Protein AF-H8MJ39-F1 (afdb_monomer)

Organism: Corallococcus coralloides (strain ATCC 25202 / DSM 2259 / NBRC 100086 / M2) (NCBI:txid1144275)

Solvent-accessible surface area (backbone atoms only — not comparable to full-atom values): 19815 Å² total; per-residue (Å²): 139,84,83,80,82,79,79,80,75,81,76,74,82,70,63,49,79,42,68,36,58,45,47,48,74,33,65,43,41,51,58,14,33,39,28,14,77,76,66,51,27,35,38,35,31,36,87,62,17,31,43,34,30,26,36,60,90,78,62,46,79,56,46,65,71,85,44,66,60,27,43,36,33,36,33,32,56,37,35,25,43,36,28,14,51,45,88,91,45,86,89,31,64,74,46,67,72,80,48,62,41,86,91,42,47,58,13,36,39,33,38,37,80,46,48,22,41,36,33,24,36,48,84,69,47,77,75,47,68,54,63,53,28,85,87,59,58,83,61,77,65,71,74,72,75,70,60,46,78,40,48,66,89,60,84,76,58,91,60,38,30,31,51,39,57,38,63,71,28,69,92,55,68,18,21,33,30,37,32,69,65,57,77,74,36,62,26,24,64,89,41,66,78,45,91,67,41,29,28,50,36,48,37,69,64,32,38,83,55,69,13,21,35,32,32,29,61,69,59,73,66,41,48,29,25,77,92,39,68,79,55,89,66,44,44,82,73,49,76,38,70,64,30,36,81,60,70,19,21,35,24,31,34,59,53,68,83,69,68,44,79,38,44,65,88,60,78,76,45,90,54,33,29,28,53,37,54,37,65,69,28,67,91,54,67,16,20,32,29,37,34,75,65,54,74,75,36,63,25,25,63,87,39,65,76,41,89,60,34,32,35,47,34,41,37,67,66,29,40,83,57,66,13,21,34,31,31,29,64,68,56,61,79,37,49,35,29,78,96,50,71,78,53,89,66,51,46,73,67,56,76,41,59,74,34,31,74,56,75,17,23,27,35,29,38,68,107

InterPro domains:
  IPR001480 Bulb-type lectin domain [PS50927] (19-132)
  IPR036426 Bulb-type lectin domain superfamily [G3DSA:2.90.10.10] (13-68)
  IPR036426 Bulb-type lectin domain superfamily [G3DSA:2.90.10.10] (69-140)
  IPR036426 Bulb-type lectin domain superfamily [SSF51110] (36-131)

Mean predicted aligned error: 16.56 Å

Radius of gyration: 27.74 Å; Cα contacts (8 Å, |Δi|>4): 916; chains: 1; bounding box: 48×71×97 Å

Secondary structure (DSSP, 8-state):
-------------PPPEEESEEETT-EEETT-EEE-TTSSEEEEE-TTS-EEEEETTT--EEEE-------EEEE-TTS-EEEES-TT-GGGEEEE-----TT----EEEE-TTS-EEEE-TTS-EEEEPPPPTTTS----SS----EEEETTPPPPTTEEEEEEETTHHHHT-EEEEEE--TTEEEETT----TTEEEEEEETTTTTTT-EEEEEE--TTPEEPTT----TTEEEEEEETTHHHHT-EEEEEEPP-S-EEEETTPPPPTTEEEEEEETTTTTTT-EEEEEE--TTEEEETT----TTEEEEEEETTHHHHT-EEEEEE--TT-EEPTT-PPPTTEEEEEEETTHHHHT-EEEEEE-

Sequence (367 aa):
MLCLVAALVSVGASAASYSGSISNDGGLRMGDTLISSNGNYRLLLQHDGNLVVSRIADNGLIWANYKLGATVVVVQGDTNFVAYDDRTSPATVIWHTGTGVSPFTGATLRLHDDGALRLYNGLGTQVWSTPVDPQTVPVTPPPAPTGGWSCSGASIPSGWVLTSYLASGCAGAGSWYQEPARDGIWTCAGSPIVAGYVVTGHNRTGCSGLGSWYHQLVKDGLYVCPESPVPSGYFISGNDLTGCSGLGAWRISKISTTPGWYCAGAPIPDGYVLTGFMSTGCNGAGAWYQQPAKDGLWTCSGSPTPYGYVSTNWMRTGCNGVGAWYHQLMRAGLWVCPYTNIPSGYSLTTYDATRCGGIGGWFSVKN

Structure (mmCIF, N/CA/C/O backbone):
data_AF-H8MJ39-F1
#
_entry.id   AF-H8MJ39-F1
#
loop_
_atom_site.group_PDB
_atom_site.id
_atom_site.type_symbol
_atom_site.label_atom_id
_atom_site.label_alt_id
_atom_site.label_comp_id
_atom_site.label_asym_id
_atom_site.label_entity_id
_atom_site.label_seq_id
_atom_site.pdbx_PDB_ins_code
_atom_site.Cartn_x
_atom_site.Cartn_y
_atom_site.Cartn_z
_atom_site.occupancy
_atom_site.B_iso_or_equiv
_atom_site.auth_seq_id
_atom_site.auth_comp_id
_atom_site.auth_asym_id
_atom_site.auth_atom_id
_atom_site.pdbx_PDB_model_num
ATOM 1 N N . MET A 1 1 ? -26.185 -11.223 57.366 1.00 37.75 1 MET A N 1
ATOM 2 C CA . MET A 1 1 ? -26.595 -11.614 56.002 1.00 37.75 1 MET A CA 1
ATOM 3 C C . MET A 1 1 ? -25.860 -10.693 55.035 1.00 37.75 1 MET A C 1
ATOM 5 O O . MET A 1 1 ? -26.335 -9.603 54.755 1.00 37.75 1 MET A O 1
ATOM 9 N N . LEU A 1 2 ? -24.620 -11.048 54.682 1.00 31.19 2 LEU A N 1
ATOM 10 C CA . LEU A 1 2 ? -23.743 -10.237 53.831 1.00 31.19 2 LEU A CA 1
ATOM 11 C C . LEU A 1 2 ? -23.916 -10.742 52.393 1.00 31.19 2 LEU A C 1
ATOM 13 O O . LEU A 1 2 ? -23.577 -11.886 52.103 1.00 31.19 2 LEU A O 1
ATOM 17 N N . CYS A 1 3 ? -24.524 -9.928 51.533 1.00 28.23 3 CYS A N 1
ATOM 18 C CA . CYS A 1 3 ? -24.764 -10.263 50.133 1.00 28.23 3 CYS A CA 1
ATOM 19 C C . CYS A 1 3 ? -23.501 -9.913 49.332 1.00 28.23 3 CYS A C 1
ATOM 21 O O . CYS A 1 3 ? -23.174 -8.737 49.177 1.00 28.23 3 CYS A O 1
ATOM 23 N N . LEU A 1 4 ? -22.756 -10.927 48.888 1.00 29.66 4 LEU A N 1
ATOM 24 C CA . LEU A 1 4 ? -21.583 -10.751 48.035 1.00 29.66 4 LEU A CA 1
ATOM 25 C C . LEU A 1 4 ? -22.069 -10.548 46.592 1.00 29.66 4 LEU A C 1
ATOM 27 O O . LEU A 1 4 ? -22.575 -11.478 45.967 1.00 29.66 4 LEU A O 1
ATOM 31 N N . VAL A 1 5 ? -21.945 -9.331 46.064 1.00 35.94 5 VAL A N 1
ATOM 32 C CA . VAL A 1 5 ? -22.197 -9.053 44.644 1.00 35.94 5 VAL A CA 1
ATOM 33 C C . VAL A 1 5 ? -20.972 -9.518 43.859 1.00 35.94 5 VAL A C 1
ATOM 35 O O . VAL A 1 5 ? -19.914 -8.894 43.921 1.00 35.94 5 VAL A O 1
ATOM 38 N N . ALA A 1 6 ? -21.097 -10.636 43.145 1.00 31.17 6 ALA A N 1
ATOM 39 C CA . ALA A 1 6 ? -20.087 -11.082 42.196 1.00 31.17 6 ALA A CA 1
ATOM 40 C C . ALA A 1 6 ? -20.121 -10.164 40.965 1.00 31.17 6 ALA A C 1
ATOM 42 O O . ALA A 1 6 ? -21.063 -10.197 40.174 1.00 31.17 6 ALA A O 1
ATOM 43 N N . ALA A 1 7 ? -19.100 -9.321 40.814 1.00 33.00 7 ALA A N 1
ATOM 44 C CA . ALA A 1 7 ? -18.869 -8.586 39.581 1.00 33.00 7 ALA A CA 1
ATOM 45 C C . ALA A 1 7 ? -18.478 -9.584 38.479 1.00 33.00 7 ALA A C 1
ATOM 47 O O . ALA A 1 7 ? -17.395 -10.168 38.506 1.00 33.00 7 ALA A O 1
ATOM 48 N N . LEU A 1 8 ? -19.373 -9.789 37.512 1.00 33.25 8 LEU A N 1
ATOM 49 C CA . LEU A 1 8 ? -19.057 -10.458 36.254 1.00 33.25 8 LEU A CA 1
ATOM 50 C C . LEU A 1 8 ? -18.115 -9.551 35.456 1.00 33.25 8 LEU A C 1
ATOM 52 O O . LEU A 1 8 ? -18.542 -8.602 34.802 1.00 33.25 8 LEU A O 1
ATOM 56 N N . VAL A 1 9 ? -16.817 -9.835 35.531 1.00 31.52 9 VAL A N 1
ATOM 57 C CA . VAL A 1 9 ? -15.829 -9.281 34.605 1.00 31.52 9 VAL A CA 1
ATOM 58 C C . VAL A 1 9 ? -16.074 -9.946 33.253 1.00 31.52 9 VAL A C 1
ATOM 60 O O . VAL A 1 9 ? -15.757 -11.120 33.065 1.00 31.52 9 VAL A O 1
ATOM 63 N N . SER A 1 10 ? -16.669 -9.222 32.304 1.00 37.66 10 SER A N 1
ATOM 64 C CA . SER A 1 10 ? -16.714 -9.662 30.912 1.00 37.66 10 SER A CA 1
ATOM 65 C C . SER A 1 10 ? -15.295 -9.596 30.349 1.00 37.66 10 SER A C 1
ATOM 67 O O . SER A 1 10 ? -14.800 -8.520 30.005 1.00 37.66 10 SER A O 1
ATOM 69 N N . VAL A 1 11 ? -14.621 -10.741 30.285 1.00 33.66 11 VAL A N 1
ATOM 70 C CA . VAL A 1 11 ? -13.365 -10.879 29.548 1.00 33.66 11 VAL A CA 1
ATOM 71 C C . VAL A 1 11 ? -13.714 -10.685 28.074 1.00 33.66 11 VAL A C 1
ATOM 73 O O . VAL A 1 11 ? -14.342 -11.548 27.463 1.00 33.66 11 VAL A O 1
ATOM 76 N N . GLY A 1 12 ? -13.386 -9.521 27.509 1.00 36.59 12 GLY A N 1
ATOM 77 C CA . GLY A 1 12 ? -13.430 -9.340 26.063 1.00 36.59 12 GLY A CA 1
ATOM 78 C C . GLY A 1 12 ? -12.502 -10.378 25.445 1.00 36.59 12 GLY A C 1
ATOM 79 O O . GLY A 1 12 ? -11.314 -10.390 25.761 1.00 36.59 12 GLY A O 1
ATOM 80 N N . ALA A 1 13 ? -13.044 -11.288 24.636 1.00 43.00 13 ALA A N 1
ATOM 81 C CA . ALA A 1 13 ? -12.236 -12.265 23.925 1.00 43.00 13 ALA A CA 1
ATOM 82 C C . ALA A 1 13 ? -11.317 -11.501 22.963 1.00 43.00 13 ALA A C 1
ATOM 84 O O . ALA A 1 13 ? -11.767 -10.962 21.954 1.00 43.00 13 ALA A O 1
ATOM 85 N N . SER A 1 14 ? -10.039 -11.391 23.317 1.00 48.28 14 SER A N 1
ATOM 86 C CA . SER A 1 14 ? -9.000 -10.969 22.388 1.00 48.28 14 SER A CA 1
ATOM 87 C C . SER A 1 14 ? -8.926 -11.988 21.255 1.00 48.28 14 SER A C 1
ATOM 89 O O . SER A 1 14 ? -8.928 -13.187 21.541 1.00 48.28 14 SER A O 1
ATOM 91 N N . ALA A 1 15 ? -8.821 -11.520 20.011 1.00 59.94 15 ALA A N 1
ATOM 92 C CA . ALA A 1 15 ? -8.535 -12.378 18.867 1.00 59.94 15 ALA A CA 1
ATOM 93 C C . ALA A 1 15 ? -7.315 -13.264 19.164 1.00 59.94 15 ALA A C 1
ATOM 95 O O . ALA A 1 15 ? -6.237 -12.762 19.497 1.00 59.94 15 ALA A O 1
ATOM 96 N N . ALA A 1 16 ? -7.504 -14.576 19.091 1.00 67.56 16 ALA A N 1
ATOM 97 C CA . ALA A 1 16 ? -6.461 -15.554 19.329 1.00 67.56 16 ALA A CA 1
ATOM 98 C C . ALA A 1 16 ? -5.646 -15.785 18.050 1.00 67.56 16 ALA A C 1
ATOM 100 O O . ALA A 1 16 ? -6.187 -15.855 16.945 1.00 67.56 16 ALA A O 1
ATOM 101 N N . SER A 1 17 ? -4.333 -15.945 18.209 1.00 72.06 17 SER A N 1
ATOM 102 C CA . SER A 1 17 ? -3.433 -16.343 17.127 1.00 72.06 17 SER A CA 1
ATOM 103 C C . SER A 1 17 ? -2.915 -17.751 17.389 1.00 72.06 17 SER A C 1
ATOM 105 O O . SER A 1 17 ? -2.185 -17.990 18.350 1.00 72.06 17 SER A O 1
ATOM 107 N N . TYR A 1 18 ? -3.286 -18.679 16.519 1.00 80.94 18 TYR A N 1
ATOM 108 C CA . TYR A 1 18 ? -2.810 -20.056 16.499 1.00 80.94 18 TYR A CA 1
ATOM 109 C C . TYR A 1 18 ? -1.584 -20.156 15.586 1.00 80.94 18 TYR A C 1
ATOM 111 O O . TYR A 1 18 ? -1.471 -19.420 14.604 1.00 80.94 18 TYR A O 1
ATOM 119 N N . SER A 1 19 ? -0.665 -21.076 15.883 1.00 77.75 19 SER A N 1
ATOM 120 C CA . SER A 1 19 ? 0.537 -21.302 15.071 1.00 77.75 19 SER A CA 1
ATOM 121 C C . SER A 1 19 ? 0.525 -22.699 14.458 1.00 77.75 19 SER A C 1
ATOM 123 O O . SER A 1 19 ? 0.351 -23.698 15.157 1.00 77.75 19 SER A O 1
ATOM 125 N N . GLY A 1 20 ? 0.715 -22.768 13.142 1.00 75.88 20 GLY A N 1
ATOM 126 C CA . GLY A 1 20 ? 0.863 -23.997 12.370 1.00 75.88 20 GLY A CA 1
ATOM 127 C C . GLY A 1 20 ? -0.453 -24.721 12.084 1.00 75.88 20 GLY A C 1
ATOM 128 O O . GLY A 1 20 ? -0.840 -24.843 10.920 1.00 75.88 20 GLY A O 1
ATOM 129 N N . SER A 1 21 ? -1.148 -25.208 13.115 1.00 83.06 21 SER A N 1
ATOM 130 C CA . SER A 1 21 ? -2.326 -26.070 12.941 1.00 83.06 21 SER A CA 1
ATOM 131 C C . SER A 1 21 ? -3.427 -25.895 13.987 1.00 83.06 21 SER A C 1
ATOM 133 O O . SER A 1 21 ? -3.172 -25.499 15.121 1.00 83.06 21 SER A O 1
ATOM 135 N N . ILE A 1 22 ? -4.645 -26.287 13.607 1.00 85.69 22 ILE A N 1
ATOM 136 C CA . ILE A 1 22 ? -5.805 -26.484 14.481 1.00 85.69 22 ILE A CA 1
ATOM 137 C C . ILE A 1 22 ? -6.179 -27.965 14.435 1.00 85.69 22 ILE A C 1
ATOM 139 O O . ILE A 1 22 ? -6.404 -28.524 13.360 1.00 85.69 22 ILE A O 1
ATOM 143 N N . SER A 1 23 ? -6.243 -28.590 15.605 1.00 81.12 23 SER A N 1
ATOM 144 C CA . SER A 1 23 ? -6.612 -29.998 15.758 1.00 81.12 23 SER A CA 1
ATOM 145 C C . SER A 1 23 ? -8.090 -30.156 16.117 1.00 81.12 23 SER A C 1
ATOM 147 O O . SER A 1 23 ? -8.765 -29.180 16.443 1.00 81.12 23 SER A O 1
ATOM 149 N N . ASN A 1 24 ? -8.559 -31.400 16.049 1.00 71.38 24 ASN A N 1
ATOM 150 C CA . ASN A 1 24 ? -9.936 -31.836 16.267 1.00 71.38 24 ASN A CA 1
ATOM 151 C C . ASN A 1 24 ? -10.724 -31.056 17.341 1.00 71.38 24 ASN A C 1
ATOM 153 O O . ASN A 1 24 ? -10.220 -30.801 18.434 1.00 71.38 24 ASN A O 1
ATOM 157 N N . ASP A 1 25 ? -11.963 -30.692 17.005 1.00 68.75 25 ASP A N 1
ATOM 158 C CA . ASP A 1 25 ? -12.905 -29.848 17.757 1.00 68.75 25 ASP A CA 1
ATOM 159 C C . ASP A 1 25 ? -12.453 -28.405 18.042 1.00 68.75 25 ASP A C 1
ATOM 161 O O . ASP A 1 25 ? -13.254 -27.588 18.526 1.00 68.75 25 ASP A O 1
ATOM 165 N N . GLY A 1 26 ? -11.217 -28.071 17.665 1.00 77.44 26 GLY A N 1
ATOM 166 C CA . GLY A 1 26 ? -10.684 -26.722 17.601 1.00 77.44 26 GLY A CA 1
ATOM 167 C C . GLY A 1 26 ? -11.252 -25.920 16.430 1.00 77.44 26 GLY A C 1
ATOM 168 O O . GLY A 1 26 ? -11.758 -26.451 15.438 1.00 77.44 26 GLY A O 1
ATOM 169 N N . GLY A 1 27 ? -11.173 -24.600 16.555 1.00 85.06 27 GLY A N 1
ATOM 170 C CA . GLY A 1 27 ? -11.750 -23.680 15.591 1.00 85.06 27 GLY A CA 1
ATOM 171 C C . GLY A 1 27 ? -11.272 -22.249 15.781 1.00 85.06 27 GLY A C 1
ATOM 172 O O . GLY A 1 27 ? -10.598 -21.946 16.762 1.00 85.06 27 GLY A O 1
ATOM 173 N N . LEU A 1 28 ? -11.644 -21.387 14.839 1.00 89.62 28 LEU A N 1
ATOM 174 C CA . LEU A 1 28 ? -11.421 -19.943 14.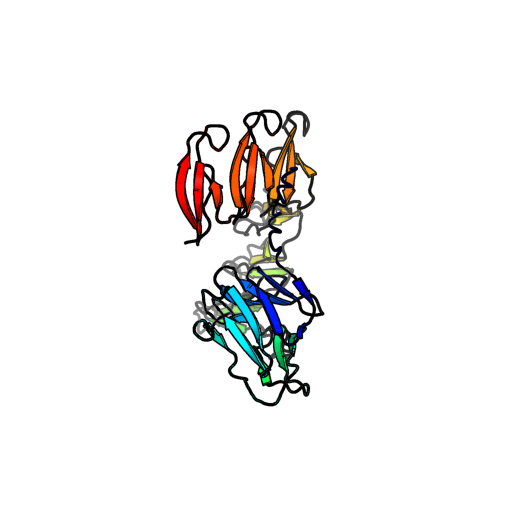896 1.00 89.62 28 LEU A CA 1
ATOM 175 C C . LEU A 1 28 ? -12.764 -19.244 15.096 1.00 89.62 28 LEU A C 1
ATOM 177 O O . LEU A 1 28 ? -13.757 -19.614 14.466 1.00 89.62 28 LEU A O 1
ATOM 181 N N . ARG A 1 29 ? -12.793 -18.220 15.942 1.00 90.12 29 ARG A N 1
ATOM 182 C CA . ARG A 1 29 ? -13.871 -17.228 16.003 1.00 90.12 29 ARG A CA 1
ATOM 183 C C . ARG A 1 29 ? -13.511 -16.018 15.148 1.00 90.12 29 ARG A C 1
ATOM 185 O O . ARG A 1 29 ? -12.380 -15.879 14.690 1.00 90.12 29 ARG A O 1
ATOM 192 N N . MET A 1 30 ? -14.484 -15.142 14.908 1.00 88.88 30 MET A N 1
ATOM 193 C CA . MET A 1 30 ? -14.228 -13.882 14.203 1.00 88.88 30 MET A CA 1
ATOM 194 C C . MET A 1 30 ? -13.057 -13.123 14.836 1.00 88.88 30 MET A C 1
ATOM 196 O O . MET A 1 30 ? -13.017 -12.926 16.048 1.00 88.88 30 MET A O 1
ATOM 200 N N . GLY A 1 31 ? -12.126 -12.684 13.995 1.00 82.25 31 GLY A N 1
ATOM 201 C CA . GLY A 1 31 ? -10.896 -12.011 14.394 1.00 82.25 31 GLY A CA 1
ATOM 202 C C . GLY A 1 31 ? -9.725 -12.956 14.666 1.00 82.25 31 GLY A C 1
ATOM 203 O O . GLY A 1 31 ? -8.585 -12.514 14.534 1.00 82.25 31 GLY A O 1
ATOM 204 N N . ASP A 1 32 ? -9.969 -14.232 14.978 1.00 88.50 32 ASP A N 1
ATOM 205 C CA . ASP A 1 32 ? -8.897 -15.189 15.242 1.00 88.50 32 ASP A CA 1
ATOM 206 C C . ASP A 1 32 ? -8.120 -15.514 13.962 1.00 88.50 32 ASP A C 1
ATOM 208 O O . ASP A 1 32 ? -8.667 -15.570 12.853 1.00 88.50 32 ASP A O 1
ATOM 212 N N . THR A 1 33 ? -6.826 -15.778 14.132 1.00 90.25 33 THR A N 1
ATOM 213 C CA . THR A 1 33 ? -5.928 -16.125 13.032 1.00 90.25 33 THR A CA 1
ATOM 214 C C . THR A 1 33 ? -5.203 -17.436 13.272 1.00 90.25 33 THR A C 1
ATOM 216 O O . THR A 1 33 ? -4.880 -17.790 14.401 1.00 90.25 33 THR A O 1
ATOM 219 N N . LEU A 1 34 ? -4.892 -18.146 12.192 1.00 93.62 34 LEU A N 1
ATOM 220 C CA . LEU A 1 34 ? -3.911 -19.225 12.174 1.00 93.62 34 LEU A CA 1
ATOM 221 C C . LEU A 1 34 ? -2.745 -18.794 11.282 1.00 93.62 34 LEU A C 1
ATOM 223 O O . LEU A 1 34 ? -2.963 -18.478 10.116 1.00 93.62 34 LEU A O 1
ATOM 227 N N . ILE A 1 35 ? -1.529 -18.780 11.820 1.00 88.94 35 ILE A N 1
ATOM 228 C CA . ILE A 1 35 ? -0.312 -18.318 11.138 1.00 88.94 35 ILE A CA 1
ATOM 229 C C . ILE A 1 35 ? 0.534 -19.527 10.706 1.00 88.94 35 ILE A C 1
ATOM 231 O O . ILE A 1 35 ? 0.659 -20.494 11.460 1.00 88.94 35 ILE A O 1
ATOM 235 N N . SER A 1 36 ? 1.110 -19.489 9.500 1.00 90.69 36 SER A N 1
ATOM 236 C CA . SER A 1 36 ? 2.028 -20.528 9.002 1.00 90.69 36 SER A CA 1
ATOM 237 C C . SER A 1 36 ? 3.321 -20.592 9.823 1.00 90.69 36 SER A C 1
ATOM 239 O O . SER A 1 36 ? 3.712 -19.624 10.475 1.00 90.69 36 SER A O 1
ATOM 241 N N . SER A 1 37 ? 4.034 -21.719 9.776 1.00 86.25 37 SER A N 1
ATOM 242 C CA . SER A 1 37 ? 5.273 -21.900 10.549 1.00 86.25 37 SER A CA 1
ATOM 243 C C . SER A 1 37 ? 6.376 -20.904 10.164 1.00 86.25 37 SER A C 1
ATOM 245 O O . SER A 1 37 ? 7.124 -20.465 11.034 1.00 86.25 37 SER A O 1
ATOM 247 N N . ASN A 1 38 ? 6.439 -20.492 8.896 1.00 80.19 38 ASN A N 1
ATOM 248 C CA . ASN A 1 38 ? 7.347 -19.449 8.413 1.00 80.19 38 ASN A CA 1
ATOM 249 C C . ASN A 1 38 ? 6.877 -18.007 8.688 1.00 80.19 38 ASN A C 1
ATOM 251 O O . ASN A 1 38 ? 7.592 -17.072 8.337 1.00 80.19 38 ASN A O 1
ATOM 255 N N . GLY A 1 39 ? 5.689 -17.806 9.269 1.00 84.38 39 GLY A N 1
ATOM 256 C CA . GLY A 1 39 ? 5.164 -16.481 9.615 1.00 84.38 39 GLY A CA 1
ATOM 257 C C . GLY A 1 39 ? 4.740 -15.604 8.431 1.00 84.38 39 GLY A C 1
ATOM 258 O O . GLY A 1 39 ? 4.476 -14.421 8.631 1.00 84.38 39 GLY A O 1
ATOM 259 N N . ASN A 1 40 ? 4.667 -16.148 7.212 1.00 87.56 40 ASN A N 1
ATOM 260 C CA . ASN A 1 40 ? 4.374 -15.377 5.997 1.00 87.56 40 ASN A CA 1
ATOM 261 C C . ASN A 1 40 ? 2.895 -15.400 5.587 1.00 87.56 40 ASN A C 1
ATOM 263 O O . ASN A 1 40 ? 2.456 -14.525 4.836 1.00 87.56 40 ASN A O 1
ATOM 267 N N . TYR A 1 41 ? 2.118 -16.366 6.080 1.00 91.81 41 TYR A N 1
ATOM 268 C CA . TYR A 1 41 ? 0.721 -16.572 5.702 1.00 91.81 41 TYR A CA 1
ATOM 269 C C . TYR A 1 41 ? -0.175 -16.613 6.926 1.00 91.81 41 TYR A C 1
ATOM 271 O O . TYR A 1 41 ? 0.228 -17.067 7.999 1.00 91.81 41 TYR A O 1
ATOM 279 N N . ARG A 1 42 ? -1.421 -16.179 6.743 1.00 96.00 42 ARG A N 1
ATOM 280 C CA . ARG A 1 42 ? -2.473 -16.335 7.744 1.00 96.00 42 ARG A CA 1
ATOM 281 C C . ARG A 1 42 ? -3.775 -16.829 7.129 1.00 96.00 42 ARG A C 1
ATOM 283 O O . ARG A 1 42 ? -4.130 -16.428 6.023 1.00 96.00 42 ARG A O 1
ATOM 290 N N . LEU A 1 43 ? -4.498 -17.634 7.895 1.00 97.31 43 LEU A N 1
ATOM 291 C CA . LEU A 1 43 ? -5.934 -17.860 7.779 1.00 97.31 43 LEU A CA 1
ATOM 292 C C . LEU A 1 43 ? -6.623 -16.950 8.801 1.00 97.31 43 LEU A C 1
ATOM 294 O O . LEU A 1 43 ? -6.210 -16.925 9.956 1.00 97.31 43 LEU A O 1
ATOM 298 N N . LEU A 1 44 ? -7.651 -16.216 8.392 1.00 95.19 44 LEU A N 1
ATOM 299 C CA . LEU A 1 44 ? -8.417 -15.292 9.229 1.00 95.19 44 LEU A CA 1
ATOM 300 C C . LEU A 1 44 ? -9.910 -15.519 8.994 1.00 95.19 44 LEU A C 1
ATOM 302 O O . LEU A 1 44 ? -10.357 -15.478 7.847 1.00 95.19 44 LEU A O 1
ATOM 306 N N . LEU A 1 45 ? -10.682 -15.691 10.069 1.00 94.00 45 LEU A N 1
ATOM 307 C CA . LEU A 1 45 ? -12.133 -15.513 10.006 1.00 94.00 45 LEU A CA 1
ATOM 308 C C . LEU A 1 45 ? -12.440 -14.027 10.215 1.00 94.00 45 LEU A C 1
ATOM 310 O O . LEU A 1 45 ? -12.280 -13.495 11.312 1.00 94.00 45 LEU A O 1
ATOM 314 N N . GLN A 1 46 ? -12.818 -13.330 9.149 1.00 92.38 46 GLN A N 1
ATOM 315 C CA . GLN A 1 46 ? -13.085 -11.894 9.175 1.00 92.38 46 GLN A CA 1
ATOM 316 C C . GLN A 1 46 ? -14.382 -11.573 9.943 1.00 92.38 46 GLN A C 1
ATOM 318 O O . GLN A 1 46 ? -15.228 -12.434 10.168 1.00 92.38 46 GLN A O 1
ATOM 323 N N . HIS A 1 47 ? -14.550 -10.315 10.366 1.00 88.19 47 HIS A N 1
ATOM 324 C CA . HIS A 1 47 ? -15.705 -9.869 11.169 1.00 88.19 47 HIS A CA 1
ATOM 325 C C . HIS A 1 47 ? -17.037 -9.812 10.395 1.00 88.19 47 HIS A C 1
ATOM 327 O O . HIS A 1 47 ? -18.100 -9.654 11.007 1.00 88.19 47 HIS A O 1
ATOM 333 N N . ASP A 1 48 ? -16.967 -9.911 9.067 1.00 86.94 48 ASP A N 1
ATOM 334 C CA . ASP A 1 48 ? -18.095 -10.069 8.146 1.00 86.94 48 ASP A CA 1
ATOM 335 C C . ASP A 1 48 ? -18.462 -11.551 7.910 1.00 86.94 48 ASP A C 1
ATOM 337 O O . ASP A 1 48 ? -19.465 -11.850 7.262 1.00 86.94 48 ASP A O 1
ATOM 341 N N . GLY A 1 49 ? -17.680 -12.480 8.471 1.00 87.31 49 GLY A N 1
ATOM 342 C CA . GLY A 1 49 ? -17.862 -13.925 8.370 1.00 87.31 49 GLY A CA 1
ATOM 343 C C . GLY A 1 49 ? -17.202 -14.585 7.161 1.00 87.31 49 GLY A C 1
ATOM 344 O O . GLY A 1 49 ? -17.415 -15.777 6.930 1.00 87.31 49 GLY A O 1
ATOM 345 N N . ASN A 1 50 ? -16.384 -13.848 6.410 1.00 92.50 50 ASN A N 1
ATOM 346 C CA . ASN A 1 50 ? -15.588 -14.404 5.326 1.00 92.50 50 ASN A CA 1
ATOM 347 C C . ASN A 1 50 ? -14.326 -15.088 5.873 1.00 92.50 50 ASN A C 1
ATOM 349 O O . ASN A 1 50 ? -13.593 -14.531 6.693 1.00 92.50 50 ASN A O 1
ATOM 353 N N . LEU A 1 51 ? -14.055 -16.312 5.419 1.00 96.00 51 LEU A N 1
ATOM 354 C CA . LEU A 1 51 ? -12.864 -17.067 5.806 1.00 96.00 51 LEU A CA 1
ATOM 355 C C . LEU A 1 51 ? -11.793 -16.901 4.729 1.00 96.00 51 LEU A C 1
ATOM 357 O O . LEU A 1 51 ? -12.001 -17.326 3.594 1.00 96.00 51 LEU A O 1
ATOM 361 N N . VAL A 1 52 ? -10.652 -16.311 5.089 1.00 97.06 52 VAL A N 1
ATOM 362 C CA . VAL A 1 52 ? -9.640 -15.845 4.130 1.00 97.06 52 VAL A CA 1
ATOM 3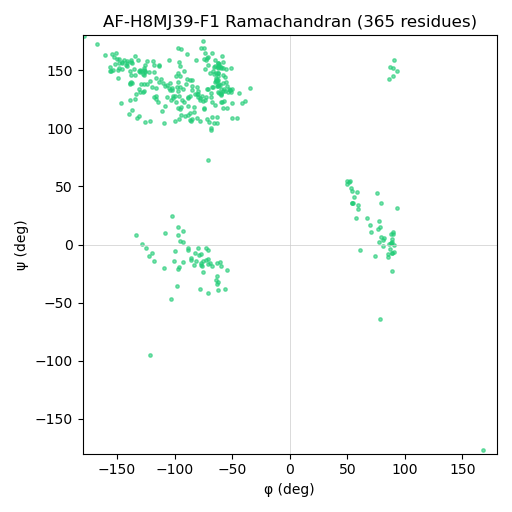63 C C . VAL A 1 52 ? -8.260 -16.406 4.442 1.00 97.06 52 VAL A C 1
ATOM 365 O O . VAL A 1 52 ? -7.790 -16.299 5.571 1.00 97.06 52 VAL A O 1
ATOM 368 N N . VAL A 1 53 ? -7.580 -16.926 3.419 1.00 97.44 53 VAL A N 1
ATOM 369 C CA . VAL A 1 53 ? -6.138 -17.202 3.423 1.00 97.44 53 VAL A CA 1
ATOM 370 C C . VAL A 1 53 ? -5.422 -16.086 2.664 1.00 97.44 53 VAL A C 1
ATOM 372 O O . VAL A 1 53 ? -5.779 -15.775 1.523 1.00 97.44 53 VAL A O 1
ATOM 375 N N . SER A 1 54 ? -4.410 -15.476 3.281 1.00 95.00 54 SER A N 1
ATOM 376 C CA . SER A 1 54 ? -3.679 -14.348 2.693 1.00 95.00 54 SER A CA 1
ATOM 377 C C . SER A 1 54 ? -2.212 -14.286 3.112 1.00 95.00 54 SER A C 1
ATOM 379 O O . SER A 1 54 ? -1.851 -14.723 4.210 1.00 95.00 54 SER A O 1
ATOM 381 N N . ARG A 1 55 ? -1.391 -13.634 2.284 1.00 94.50 55 ARG A N 1
ATOM 382 C CA . ARG A 1 55 ? -0.033 -13.191 2.634 1.00 94.50 55 ARG A CA 1
ATOM 383 C C . ARG A 1 55 ? -0.074 -12.130 3.736 1.00 94.50 55 ARG A C 1
ATOM 385 O O . ARG A 1 55 ? -0.927 -11.243 3.727 1.00 94.50 55 ARG A O 1
ATOM 392 N N . ILE A 1 56 ? 0.852 -12.203 4.689 1.00 88.12 56 ILE A N 1
ATOM 393 C CA . ILE A 1 56 ? 0.946 -11.236 5.792 1.00 88.12 56 ILE A CA 1
ATOM 394 C C . ILE A 1 56 ? 1.602 -9.929 5.336 1.00 88.12 56 ILE A C 1
ATOM 396 O O . ILE A 1 56 ? 1.151 -8.865 5.748 1.00 88.12 56 ILE A O 1
ATOM 400 N N . ALA A 1 57 ? 2.614 -10.002 4.466 1.00 83.19 57 ALA A N 1
ATOM 401 C CA . ALA A 1 57 ? 3.423 -8.848 4.068 1.00 83.19 57 ALA A CA 1
ATOM 402 C C . ALA A 1 57 ? 2.630 -7.744 3.345 1.00 83.19 57 ALA A C 1
ATOM 404 O O . ALA A 1 57 ? 2.876 -6.564 3.575 1.00 83.19 57 ALA A O 1
ATOM 405 N N . ASP A 1 58 ? 1.687 -8.122 2.479 1.00 80.69 58 ASP A N 1
ATOM 406 C CA . ASP A 1 58 ? 0.954 -7.196 1.606 1.00 80.69 58 ASP A CA 1
ATOM 407 C C . ASP A 1 58 ? -0.566 -7.430 1.593 1.00 80.69 58 ASP A C 1
ATOM 409 O O . ASP A 1 58 ? -1.278 -6.820 0.800 1.00 80.69 58 ASP A O 1
ATOM 413 N N . ASN A 1 59 ? -1.078 -8.306 2.467 1.00 87.62 59 ASN A N 1
ATOM 414 C CA . ASN A 1 59 ? -2.482 -8.731 2.491 1.00 87.62 59 ASN A CA 1
ATOM 415 C C . ASN A 1 59 ? -2.975 -9.360 1.175 1.00 87.62 59 ASN A C 1
ATOM 417 O O . ASN A 1 59 ? -4.181 -9.389 0.924 1.00 87.62 59 ASN A O 1
ATOM 421 N N . GLY A 1 60 ? -2.072 -9.891 0.345 1.00 89.38 60 GLY A N 1
ATOM 422 C CA . GLY A 1 60 ? -2.432 -10.566 -0.895 1.00 89.38 60 GLY A CA 1
ATOM 423 C C . GLY A 1 60 ? -3.358 -11.759 -0.662 1.00 89.38 60 GLY A C 1
ATOM 424 O O . GLY A 1 60 ? -3.002 -12.690 0.063 1.00 89.38 60 GLY A O 1
ATOM 425 N N . LEU A 1 61 ? -4.533 -11.738 -1.293 1.00 92.94 61 LEU A N 1
ATOM 426 C CA . LEU A 1 61 ? -5.527 -12.809 -1.225 1.00 92.94 61 LEU A CA 1
ATOM 427 C C . LEU A 1 61 ? -5.017 -14.071 -1.938 1.00 92.94 61 LEU A C 1
ATOM 429 O O . LEU A 1 61 ? -4.660 -14.005 -3.112 1.00 92.94 61 LEU A O 1
ATOM 433 N N . ILE A 1 62 ? -5.035 -15.212 -1.245 1.00 94.50 62 ILE A N 1
ATOM 434 C CA . ILE A 1 62 ? -4.735 -16.533 -1.825 1.00 94.50 62 ILE A CA 1
ATOM 435 C C . ILE A 1 62 ? -6.037 -17.302 -2.057 1.00 94.50 62 ILE A C 1
ATOM 437 O O . ILE A 1 62 ? -6.258 -17.865 -3.127 1.00 94.50 62 ILE A O 1
ATOM 441 N N . TRP A 1 63 ? -6.923 -17.311 -1.059 1.00 96.94 63 TRP A N 1
ATOM 442 C CA . TRP A 1 63 ? -8.213 -17.991 -1.137 1.00 96.94 63 TRP A CA 1
ATOM 443 C C . TRP A 1 63 ? -9.225 -17.365 -0.175 1.00 96.94 63 TRP A C 1
ATOM 445 O O . TRP A 1 63 ? -8.851 -16.887 0.895 1.00 96.94 63 TRP A O 1
ATOM 455 N N . ALA A 1 64 ? -10.508 -17.409 -0.531 1.00 95.25 64 ALA A N 1
ATOM 456 C CA . ALA A 1 64 ? -11.613 -17.093 0.367 1.00 95.25 64 ALA A CA 1
ATOM 457 C C . ALA A 1 64 ? -12.792 -18.044 0.132 1.00 95.25 64 ALA A C 1
ATOM 459 O O . ALA A 1 64 ? -12.982 -18.539 -0.982 1.00 95.25 64 ALA A O 1
ATOM 460 N N . ASN A 1 65 ? -13.616 -18.265 1.159 1.00 93.44 65 ASN A N 1
ATOM 461 C CA . ASN A 1 65 ? -14.865 -19.016 0.997 1.00 93.44 65 ASN A CA 1
ATOM 462 C C . ASN A 1 65 ? -15.984 -18.183 0.336 1.00 93.44 65 ASN A C 1
ATOM 464 O O . ASN A 1 65 ? -16.967 -18.764 -0.129 1.00 93.44 65 ASN A O 1
ATOM 468 N N . TYR A 1 66 ? -15.838 -16.851 0.294 1.00 93.00 66 TYR A N 1
ATOM 469 C CA . TYR A 1 66 ? -16.819 -15.896 -0.241 1.00 93.00 66 TYR A CA 1
ATOM 470 C C . TYR A 1 66 ? -18.212 -16.053 0.380 1.00 93.00 66 TYR A C 1
ATOM 472 O O . TYR A 1 66 ? -19.235 -15.898 -0.293 1.00 93.00 66 TYR A O 1
ATOM 480 N N . LYS A 1 67 ? -18.259 -16.392 1.671 1.00 93.00 67 LYS A N 1
ATOM 481 C CA . LYS A 1 67 ? -19.496 -16.429 2.453 1.00 93.00 67 LYS A CA 1
ATOM 482 C C . LYS A 1 67 ? -19.460 -15.360 3.532 1.00 93.00 67 LYS A C 1
ATOM 484 O O . LYS A 1 67 ? -18.393 -14.962 3.973 1.00 93.00 67 LYS A O 1
ATOM 489 N N . LEU A 1 68 ? -20.637 -14.908 3.939 1.00 90.94 68 LEU A N 1
ATOM 490 C CA . LEU A 1 68 ? -20.813 -13.909 4.987 1.00 90.94 68 LEU A CA 1
ATOM 491 C C . LEU A 1 68 ? -21.608 -14.514 6.143 1.00 90.94 68 LEU A C 1
ATOM 493 O O . LEU A 1 68 ? -22.336 -15.488 5.950 1.00 90.94 68 LEU A O 1
ATOM 497 N N . GLY A 1 69 ? -21.476 -13.918 7.325 1.00 88.19 69 GLY A N 1
ATOM 498 C CA . GLY A 1 69 ? -22.267 -14.260 8.509 1.00 88.19 69 GLY A CA 1
ATOM 499 C C . GLY A 1 69 ? -21.724 -15.406 9.365 1.00 88.19 69 GLY A C 1
ATOM 500 O O . GLY A 1 69 ? -22.332 -15.725 10.376 1.00 88.19 69 GLY A O 1
ATOM 501 N N . ALA A 1 70 ? -20.589 -16.024 9.017 1.00 91.94 70 ALA A N 1
ATOM 502 C CA . ALA A 1 70 ? -19.990 -17.036 9.884 1.00 91.94 70 ALA A CA 1
ATOM 503 C C . ALA A 1 70 ? -19.352 -16.394 11.121 1.00 91.94 70 ALA A C 1
ATOM 505 O O . ALA A 1 70 ? -18.503 -15.511 11.010 1.00 91.94 70 ALA A O 1
ATOM 506 N N . THR A 1 71 ? -19.720 -16.865 12.308 1.00 90.00 71 THR A N 1
ATOM 507 C CA . THR A 1 71 ? -19.141 -16.393 13.573 1.00 90.00 71 THR A CA 1
ATOM 508 C C . THR A 1 71 ? -18.026 -17.309 14.077 1.00 90.00 71 THR A C 1
ATOM 510 O O . THR A 1 71 ? -17.169 -16.881 14.859 1.00 90.00 71 THR A O 1
ATOM 513 N N . VAL A 1 72 ? -18.017 -18.562 13.609 1.00 91.50 72 VAL A N 1
ATOM 514 C CA . VAL A 1 72 ? -17.062 -19.595 14.008 1.00 91.50 72 VAL A CA 1
ATOM 515 C C . VAL A 1 72 ? -16.803 -20.586 12.872 1.00 91.50 72 VAL A C 1
ATOM 517 O O . VAL A 1 72 ? -17.714 -20.963 12.135 1.00 91.50 72 VAL A O 1
ATOM 520 N N . VAL A 1 73 ? -15.560 -21.052 12.753 1.00 93.44 73 VAL A N 1
ATOM 521 C CA . VAL A 1 73 ? -15.179 -22.188 11.900 1.00 93.44 73 VAL A CA 1
ATOM 522 C C . VAL A 1 73 ? -14.526 -23.280 12.732 1.00 93.44 73 VAL A C 1
ATOM 524 O O . VAL A 1 73 ? -13.770 -22.977 13.648 1.00 93.44 73 VAL A O 1
ATOM 527 N N . VAL A 1 74 ? -14.820 -24.545 12.441 1.00 92.12 74 VAL A N 1
ATOM 528 C CA . VAL A 1 74 ? -14.460 -25.689 13.290 1.00 92.12 74 VAL A CA 1
ATOM 529 C C . VAL A 1 74 ? -13.980 -26.861 12.447 1.00 92.12 74 VAL A C 1
ATOM 531 O O . VAL A 1 74 ? -14.587 -27.183 11.425 1.00 92.12 74 VAL A O 1
ATOM 534 N N . VAL A 1 75 ? -12.923 -27.527 12.913 1.00 91.00 75 VAL A N 1
ATOM 535 C CA . VAL A 1 75 ? -12.530 -28.862 12.448 1.00 91.00 75 VAL A CA 1
ATOM 536 C C . VAL A 1 75 ? -13.308 -29.887 13.268 1.00 91.00 75 VAL A C 1
ATOM 538 O O . VAL A 1 75 ? -13.064 -30.041 14.461 1.00 91.00 75 VAL A O 1
ATOM 541 N N . GLN A 1 76 ? -14.290 -30.538 12.658 1.00 87.88 76 GLN A N 1
ATOM 542 C CA . GLN A 1 76 ? -15.181 -31.471 13.335 1.00 87.88 76 GLN A CA 1
ATOM 543 C C . GLN A 1 76 ? -14.557 -32.867 13.488 1.00 87.88 76 GLN A C 1
ATOM 545 O O . GLN A 1 76 ? -13.680 -33.274 12.721 1.00 87.88 76 GLN A O 1
ATOM 550 N N . GLY A 1 77 ? -15.082 -33.630 14.453 1.00 82.44 77 GLY A N 1
ATOM 551 C CA . GLY A 1 77 ? -14.678 -35.011 14.737 1.00 82.44 77 GLY A CA 1
ATOM 552 C C . GLY A 1 77 ? -14.858 -36.009 13.596 1.00 82.44 77 GLY A C 1
ATOM 553 O O . GLY A 1 77 ? -14.218 -37.053 13.628 1.00 82.44 77 GLY A O 1
ATOM 554 N N . ASP A 1 78 ? -15.676 -35.691 12.594 1.00 84.31 78 ASP A N 1
ATOM 555 C CA . ASP A 1 78 ? -15.913 -36.495 11.390 1.00 84.31 78 ASP A CA 1
ATOM 556 C C . ASP A 1 78 ? -14.994 -36.109 10.218 1.00 84.31 78 ASP A C 1
ATOM 558 O O . ASP A 1 78 ? -15.210 -36.542 9.090 1.00 84.31 78 ASP A O 1
ATOM 562 N N . THR A 1 79 ? -13.959 -35.299 10.463 1.00 85.81 79 THR A N 1
ATOM 563 C CA . THR A 1 79 ? -13.038 -34.794 9.432 1.00 85.81 79 THR A CA 1
ATOM 564 C C . THR A 1 79 ? -13.667 -33.771 8.476 1.00 85.81 79 THR A C 1
ATOM 566 O O . THR A 1 79 ? -13.086 -33.442 7.443 1.00 85.81 79 THR A O 1
ATOM 569 N N . ASN A 1 80 ? -14.811 -33.179 8.815 1.00 90.38 80 ASN A N 1
ATOM 570 C CA . ASN A 1 80 ? -15.321 -32.020 8.093 1.00 90.38 80 ASN A CA 1
ATOM 571 C C . ASN A 1 80 ? -14.743 -30.714 8.662 1.00 90.38 80 ASN A C 1
ATOM 573 O O . ASN A 1 80 ? -14.595 -30.544 9.871 1.00 90.38 80 ASN A O 1
ATOM 577 N N . PHE A 1 81 ? -14.433 -29.757 7.792 1.00 93.31 81 PHE A N 1
ATOM 578 C CA . PHE A 1 81 ? -14.121 -28.380 8.189 1.00 93.31 81 PHE A CA 1
ATOM 579 C C . PHE A 1 81 ? -15.276 -27.463 7.793 1.00 93.31 81 PHE A C 1
ATOM 581 O O . PHE A 1 81 ? -15.621 -27.399 6.607 1.00 93.31 81 PHE A O 1
ATOM 588 N N . VAL A 1 82 ? -15.890 -26.808 8.785 1.00 93.62 82 VAL A N 1
ATOM 589 C CA . VAL A 1 82 ? -17.222 -26.192 8.657 1.00 93.62 82 VAL A CA 1
ATOM 590 C C . VAL A 1 82 ? -17.280 -24.807 9.292 1.00 93.62 82 VAL A C 1
ATOM 592 O O . VAL A 1 82 ? -16.755 -24.593 10.382 1.00 93.62 82 VAL A O 1
ATOM 595 N N . ALA A 1 83 ? -17.949 -23.878 8.610 1.00 94.38 83 ALA A N 1
ATOM 596 C CA . ALA A 1 83 ? -18.267 -22.535 9.075 1.00 94.38 83 ALA A CA 1
ATOM 597 C C . ALA A 1 83 ? -19.741 -22.432 9.484 1.00 94.38 83 ALA A C 1
ATOM 599 O O . ALA A 1 83 ? -20.623 -22.841 8.724 1.00 94.38 83 ALA A O 1
ATOM 600 N N . TYR A 1 84 ? -19.993 -21.844 10.651 1.00 92.19 84 TYR A N 1
ATOM 601 C CA . TYR A 1 84 ? -21.317 -21.694 11.250 1.00 92.19 84 TYR A CA 1
ATOM 602 C C . TYR A 1 84 ? -21.610 -20.237 11.601 1.00 92.19 84 TYR A C 1
ATOM 604 O O . TYR A 1 84 ? -20.708 -19.504 12.013 1.00 92.19 84 TYR A O 1
ATOM 612 N N . ASP A 1 85 ? -22.882 -19.853 11.524 1.00 88.44 85 ASP A N 1
ATOM 613 C CA . ASP A 1 85 ? -23.409 -18.679 12.237 1.00 88.44 85 ASP A CA 1
ATOM 614 C C . ASP A 1 85 ? -23.481 -18.950 13.752 1.00 88.44 85 ASP A C 1
ATOM 616 O O . ASP A 1 85 ? -23.035 -18.147 14.562 1.00 88.44 85 ASP A O 1
ATOM 620 N N . ASP A 1 86 ? -23.924 -20.147 14.148 1.00 83.00 86 ASP A N 1
ATOM 621 C CA . ASP A 1 86 ? -23.891 -20.620 15.537 1.00 83.00 86 ASP A CA 1
ATOM 622 C C . ASP A 1 86 ? -23.653 -22.138 15.599 1.00 83.00 86 ASP A C 1
ATOM 624 O O . ASP A 1 86 ? -24.444 -22.923 15.085 1.00 83.00 86 ASP A O 1
ATOM 628 N N . ARG A 1 87 ? -22.585 -22.577 16.277 1.00 77.56 87 ARG A N 1
ATOM 629 C CA . ARG A 1 87 ? -22.193 -23.997 16.385 1.00 77.56 87 ARG A CA 1
ATOM 630 C C . ARG A 1 87 ? -23.238 -24.872 17.101 1.00 77.56 87 ARG A C 1
ATOM 632 O O . ARG A 1 87 ? -23.145 -26.093 17.015 1.00 77.56 87 ARG A O 1
ATOM 639 N N . THR A 1 88 ? -24.202 -24.301 17.829 1.00 78.75 88 THR A N 1
ATOM 640 C CA . THR A 1 88 ? -25.163 -25.091 18.626 1.00 78.75 88 THR A CA 1
ATOM 641 C C . THR A 1 88 ? -26.219 -25.839 17.803 1.00 78.75 88 THR A C 1
ATOM 643 O O . THR A 1 88 ? -26.869 -26.739 18.334 1.00 78.75 88 THR A O 1
ATOM 646 N N . SER A 1 89 ? -26.377 -25.525 16.511 1.00 72.25 89 SER A N 1
ATOM 647 C CA . SER A 1 89 ? -27.379 -26.144 15.637 1.00 72.25 89 SER A CA 1
ATOM 648 C C . SER A 1 89 ? -26.808 -26.471 14.252 1.00 72.25 89 SER A C 1
ATOM 650 O O . SER A 1 89 ? -26.088 -25.660 13.686 1.00 72.25 89 SER A O 1
ATOM 652 N N . PRO A 1 90 ? -27.147 -27.619 13.636 1.00 63.31 90 PRO A N 1
ATOM 653 C CA . PRO A 1 90 ? -26.730 -27.928 12.266 1.00 63.31 90 PRO A CA 1
ATOM 654 C C . PRO A 1 90 ? -27.419 -27.053 11.201 1.00 63.31 90 PRO A C 1
ATOM 656 O O . PRO A 1 90 ? -26.944 -26.991 10.071 1.00 63.31 90 PRO A O 1
ATOM 659 N N . ALA A 1 91 ? -28.512 -26.352 11.536 1.00 66.25 91 ALA A N 1
ATOM 660 C CA . ALA A 1 91 ? -29.237 -25.473 10.608 1.00 66.25 91 ALA A CA 1
ATOM 661 C C . ALA A 1 91 ? -28.498 -24.156 10.279 1.00 66.25 91 ALA A C 1
ATOM 663 O O . ALA A 1 91 ? -28.979 -23.366 9.473 1.00 66.25 91 ALA A O 1
ATOM 664 N N . THR A 1 92 ? -27.344 -23.910 10.897 1.00 83.38 92 THR A N 1
ATOM 665 C CA . THR A 1 92 ? -26.579 -22.653 10.816 1.00 83.38 92 THR A CA 1
ATOM 666 C C . THR A 1 92 ? -25.289 -22.799 10.001 1.00 83.38 92 THR A C 1
ATOM 668 O O . THR A 1 92 ? -24.438 -21.907 10.014 1.00 83.38 92 THR A O 1
ATOM 671 N N . VAL A 1 93 ? -25.111 -23.936 9.317 1.00 89.56 93 VAL A N 1
ATOM 672 C CA . VAL A 1 93 ? -23.962 -24.184 8.440 1.00 89.56 93 VAL A CA 1
ATOM 673 C C . VAL A 1 93 ? -24.001 -23.207 7.268 1.00 89.56 93 VAL A C 1
ATOM 675 O O . VAL A 1 93 ? -24.928 -23.213 6.463 1.00 89.56 93 VAL A O 1
ATOM 678 N N . ILE A 1 94 ? -22.952 -22.400 7.144 1.00 92.31 94 ILE A N 1
ATOM 679 C CA . ILE A 1 94 ? -22.784 -21.416 6.067 1.00 92.31 94 ILE A CA 1
ATOM 680 C C . ILE A 1 94 ? -21.900 -21.968 4.947 1.00 92.31 94 ILE A C 1
ATOM 682 O O . ILE A 1 94 ? -22.104 -21.676 3.765 1.00 92.31 94 ILE A O 1
ATOM 686 N N . TRP A 1 95 ? -20.888 -22.754 5.312 1.00 95.00 95 TRP A N 1
ATOM 687 C CA . TRP A 1 95 ? -19.938 -23.342 4.375 1.00 95.00 95 TRP A CA 1
ATOM 688 C C . TRP A 1 95 ? -19.296 -24.590 4.968 1.00 95.00 95 TRP A C 1
ATOM 690 O O . TRP A 1 95 ? -19.086 -24.656 6.175 1.00 95.00 95 TRP A O 1
ATOM 700 N N . HIS A 1 96 ? -18.925 -25.552 4.129 1.00 93.62 96 HIS A N 1
ATOM 701 C CA . HIS A 1 96 ? -18.146 -26.711 4.546 1.00 93.62 96 HIS A CA 1
ATOM 702 C C . HIS A 1 96 ? -17.267 -27.238 3.411 1.00 93.62 96 HIS A C 1
ATOM 704 O O . HIS A 1 96 ? -17.544 -27.023 2.231 1.00 93.62 96 HIS A O 1
ATOM 710 N N . THR A 1 97 ? -16.235 -27.991 3.783 1.00 93.00 97 THR A N 1
ATOM 711 C CA . THR A 1 97 ? -15.341 -28.701 2.850 1.00 93.00 97 THR A CA 1
ATOM 712 C C . THR A 1 97 ? -15.976 -29.954 2.250 1.00 93.00 97 THR A C 1
ATOM 714 O O . THR A 1 97 ? -15.595 -30.358 1.156 1.00 93.00 97 THR A O 1
ATOM 717 N N . GLY A 1 98 ? -16.970 -30.547 2.927 1.00 91.69 98 GLY A N 1
ATOM 718 C CA . GLY A 1 98 ? -17.673 -31.738 2.430 1.00 91.69 98 GLY A CA 1
ATOM 719 C C . GLY A 1 98 ? -16.874 -33.029 2.602 1.00 91.69 98 GLY A C 1
ATOM 720 O O . GLY A 1 98 ? -17.144 -34.012 1.922 1.00 91.69 98 GLY A O 1
ATOM 721 N N . THR A 1 99 ? -15.896 -33.030 3.508 1.00 89.31 99 THR A N 1
ATOM 722 C CA . THR A 1 99 ? -15.004 -34.165 3.786 1.00 89.31 99 THR A CA 1
ATOM 723 C C . THR A 1 99 ? -15.441 -35.003 4.984 1.00 89.31 99 THR A C 1
ATOM 725 O O . THR A 1 99 ? -14.644 -35.782 5.495 1.00 89.31 99 THR A O 1
ATOM 728 N N . GLY A 1 100 ? -16.682 -34.841 5.453 1.00 83.38 100 GLY A N 1
ATOM 729 C CA . GLY A 1 100 ? -17.218 -35.599 6.584 1.00 83.38 100 GLY A CA 1
ATOM 730 C C . GLY A 1 100 ? -17.277 -37.096 6.274 1.00 83.38 100 GLY A C 1
ATOM 731 O O . GLY A 1 100 ? -18.089 -37.528 5.456 1.00 83.38 100 GLY A O 1
ATOM 732 N N . VAL A 1 101 ? -16.416 -37.887 6.914 1.00 73.00 101 VAL A N 1
ATOM 733 C CA . VAL A 1 101 ? -16.332 -39.342 6.747 1.00 73.00 101 VAL A CA 1
ATOM 734 C C . VAL A 1 101 ? -16.126 -40.044 8.092 1.00 73.00 101 VAL A C 1
ATOM 736 O O . VAL A 1 101 ? -15.164 -39.806 8.817 1.00 73.00 101 VAL A O 1
ATOM 739 N N . SER A 1 102 ? -17.015 -40.983 8.408 1.00 66.88 102 SER A N 1
ATOM 740 C CA . SER A 1 102 ? -16.867 -41.912 9.538 1.00 66.88 102 SER A CA 1
ATOM 741 C C . SER A 1 102 ? -16.118 -43.174 9.075 1.00 66.88 102 SER A C 1
ATOM 743 O O . SER A 1 102 ? -16.353 -43.603 7.942 1.00 66.88 102 SER A O 1
ATOM 745 N N . PRO A 1 103 ? -15.226 -43.797 9.876 1.00 64.88 103 PRO A N 1
ATOM 746 C CA . PRO A 1 103 ? -14.982 -43.590 11.310 1.00 64.88 103 PRO A CA 1
ATOM 747 C C . PRO A 1 103 ? -13.734 -42.745 11.639 1.00 64.88 103 PRO A C 1
ATOM 749 O O . PRO A 1 103 ? -13.150 -42.913 12.709 1.00 64.88 103 PRO A O 1
ATOM 752 N N . PHE A 1 104 ? -13.266 -41.874 10.741 1.00 68.00 104 PHE A N 1
ATOM 753 C CA . PHE A 1 104 ? -12.020 -41.138 10.976 1.00 68.00 104 PHE A CA 1
ATOM 754 C C . PHE A 1 104 ? -12.209 -40.021 12.007 1.00 68.00 104 PHE A C 1
ATOM 756 O O . PHE A 1 104 ? -12.936 -39.065 11.759 1.00 68.00 104 PHE A O 1
ATOM 763 N N . THR A 1 105 ? -11.498 -40.128 13.131 1.00 70.06 105 THR A N 1
ATOM 764 C CA . THR A 1 105 ? -11.406 -39.104 14.182 1.00 70.06 105 THR A CA 1
ATO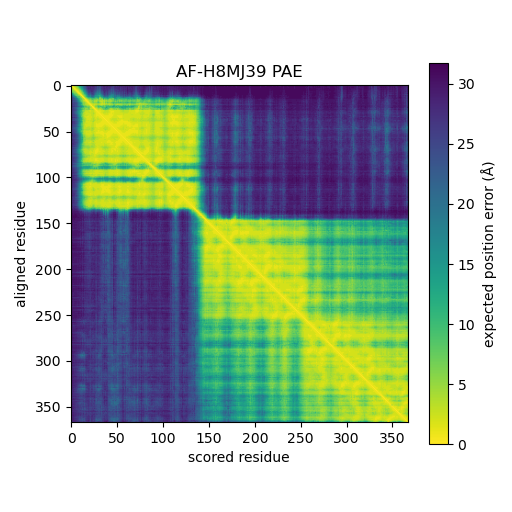M 765 C C . THR A 1 105 ? -9.977 -38.556 14.255 1.00 70.06 105 THR A C 1
ATOM 767 O O . THR A 1 105 ? -9.033 -39.238 13.863 1.00 70.06 105 THR A O 1
ATOM 770 N N . GLY A 1 106 ? -9.788 -37.321 14.733 1.00 72.94 106 GLY A N 1
ATOM 771 C CA . GLY A 1 106 ? -8.446 -36.722 14.861 1.00 72.94 106 GLY A CA 1
ATOM 772 C C . GLY A 1 106 ? -7.994 -35.873 13.668 1.00 72.94 106 GLY A C 1
ATOM 773 O O . GLY A 1 106 ? -6.801 -35.802 13.376 1.00 72.94 106 GLY A O 1
ATOM 774 N N . ALA A 1 107 ? -8.931 -35.223 12.976 1.00 86.44 107 ALA A N 1
ATOM 775 C CA . ALA A 1 107 ? -8.607 -34.340 11.865 1.00 86.44 107 ALA A CA 1
ATOM 776 C C . ALA A 1 107 ? -7.744 -33.141 12.293 1.00 86.44 107 ALA A C 1
ATOM 778 O O . ALA A 1 107 ? -7.852 -32.631 13.411 1.00 86.44 107 ALA A O 1
ATOM 779 N N . THR A 1 108 ? -6.879 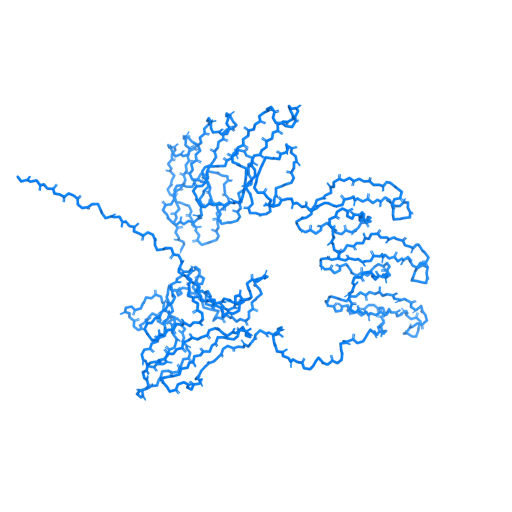-32.695 11.384 1.00 90.56 108 THR A N 1
ATOM 780 C CA . THR A 1 108 ? -5.977 -31.559 11.602 1.00 90.56 108 THR A CA 1
ATOM 781 C C . THR A 1 108 ? -6.005 -30.637 10.394 1.00 90.56 108 THR A C 1
ATOM 783 O O . THR A 1 108 ? -5.745 -31.061 9.269 1.00 90.56 108 THR A O 1
ATOM 786 N N . LEU A 1 109 ? -6.290 -29.361 10.633 1.00 94.50 109 LEU A N 1
ATOM 787 C CA . LEU A 1 109 ? -6.178 -28.293 9.650 1.00 94.50 109 LEU A CA 1
ATOM 788 C C . LEU A 1 109 ? -4.823 -27.604 9.823 1.00 94.50 109 LEU A C 1
ATOM 790 O O . LEU A 1 109 ? -4.485 -27.181 10.927 1.00 94.50 109 LEU A O 1
ATOM 794 N N . ARG A 1 110 ? -4.043 -27.473 8.751 1.00 94.62 110 ARG A N 1
ATOM 795 C CA . ARG A 1 110 ? -2.700 -26.883 8.789 1.00 94.62 110 ARG A CA 1
ATOM 796 C C . ARG A 1 110 ? -2.531 -25.827 7.708 1.00 94.62 110 ARG A C 1
ATOM 798 O O . ARG A 1 110 ? -2.868 -26.076 6.552 1.00 94.62 110 ARG A O 1
ATOM 805 N N . LEU A 1 111 ? -1.975 -24.673 8.077 1.00 94.88 111 LEU A N 1
ATOM 806 C CA . LEU A 1 111 ? -1.536 -23.662 7.118 1.00 94.88 111 LEU A CA 1
ATOM 807 C C . LEU A 1 111 ? -0.046 -23.860 6.842 1.00 94.88 111 LEU A C 1
ATOM 809 O O . LEU A 1 111 ? 0.782 -23.768 7.748 1.00 94.88 111 LEU A O 1
ATOM 813 N N . HIS A 1 112 ? 0.282 -24.187 5.599 1.00 93.06 112 HIS A N 1
ATOM 814 C CA . HIS A 1 112 ? 1.644 -24.509 5.198 1.00 93.06 112 HIS A CA 1
ATOM 815 C C . HIS A 1 112 ? 2.428 -23.268 4.762 1.00 93.06 112 HIS A C 1
ATOM 817 O O . HIS A 1 112 ? 1.874 -22.213 4.460 1.00 93.06 112 HIS A O 1
ATOM 823 N N . ASP A 1 113 ? 3.746 -23.431 4.700 1.00 90.19 113 ASP A N 1
ATOM 824 C CA . ASP A 1 113 ? 4.704 -22.386 4.329 1.00 90.19 113 ASP A CA 1
ATOM 825 C C . ASP A 1 113 ? 4.664 -22.004 2.840 1.00 90.19 113 ASP A C 1
ATOM 827 O O . ASP A 1 113 ? 5.338 -21.061 2.434 1.00 90.19 113 ASP A O 1
ATOM 831 N N . ASP A 1 114 ? 3.861 -22.708 2.042 1.00 88.62 114 ASP A N 1
ATOM 832 C CA . ASP A 1 114 ? 3.532 -22.389 0.652 1.00 88.62 114 ASP A CA 1
ATOM 833 C C . ASP A 1 114 ? 2.213 -21.602 0.517 1.00 88.62 114 ASP A C 1
ATOM 835 O O . ASP A 1 114 ? 1.768 -21.329 -0.596 1.00 88.62 114 ASP A O 1
ATOM 839 N N . GLY A 1 115 ? 1.568 -21.245 1.631 1.00 90.62 115 GLY A N 1
ATOM 840 C CA . GLY A 1 115 ? 0.310 -20.504 1.648 1.00 90.62 115 GLY A CA 1
ATOM 841 C C . GLY A 1 115 ? -0.942 -21.353 1.423 1.00 90.62 115 GLY A C 1
ATOM 842 O O . GLY A 1 115 ? -2.041 -20.808 1.496 1.00 90.62 115 GLY A O 1
ATOM 843 N N . ALA A 1 116 ? -0.825 -22.669 1.208 1.00 95.44 116 ALA A N 1
ATOM 844 C CA . ALA A 1 116 ? -1.994 -23.542 1.131 1.00 95.44 116 ALA A CA 1
ATOM 845 C C . ALA A 1 116 ? -2.459 -24.010 2.516 1.00 95.44 116 ALA A C 1
ATOM 847 O O . ALA A 1 116 ? -1.686 -24.505 3.346 1.00 95.44 116 ALA A O 1
ATOM 848 N N . LEU A 1 117 ? -3.769 -23.913 2.732 1.00 96.56 117 LEU A N 1
ATOM 849 C CA . LEU A 1 117 ? -4.467 -24.499 3.865 1.00 96.56 117 LEU A CA 1
ATOM 850 C C . LEU A 1 117 ? -4.876 -25.929 3.507 1.00 96.56 117 LEU A C 1
ATOM 852 O O . LEU A 1 117 ? -5.529 -26.148 2.488 1.00 96.56 117 LEU A O 1
ATOM 856 N N . ARG A 1 118 ? -4.500 -26.902 4.339 1.00 96.06 118 ARG A N 1
ATOM 857 C CA . ARG A 1 118 ? -4.736 -28.333 4.100 1.00 96.06 118 ARG A CA 1
ATOM 858 C C . ARG A 1 118 ? -5.444 -28.974 5.283 1.00 96.06 118 ARG A C 1
ATOM 860 O O . ARG A 1 118 ? -5.101 -28.702 6.431 1.00 96.06 118 ARG A O 1
ATOM 867 N N . LEU A 1 119 ? -6.411 -29.837 4.990 1.00 93.88 119 LEU A N 1
ATOM 868 C CA . LEU A 1 119 ? -7.113 -30.655 5.974 1.00 93.88 119 LEU A CA 1
ATOM 869 C C . LEU A 1 119 ? -6.652 -32.105 5.849 1.00 93.88 119 LEU A C 1
ATOM 871 O O . LEU A 1 119 ? -6.699 -32.687 4.763 1.00 93.88 119 LEU A O 1
ATOM 875 N N . TYR A 1 120 ? -6.232 -32.680 6.970 1.00 88.88 120 TYR A N 1
ATOM 876 C CA . TYR A 1 120 ? -5.788 -34.061 7.088 1.00 88.88 120 TYR A CA 1
ATOM 877 C C . TYR A 1 120 ? -6.753 -34.852 7.968 1.00 88.88 120 TYR A C 1
ATOM 879 O O . TYR A 1 120 ? -7.207 -34.343 8.993 1.00 88.88 120 TYR A O 1
ATOM 887 N N . ASN A 1 121 ? -7.047 -36.095 7.591 1.00 87.44 121 ASN A N 1
ATOM 888 C CA . ASN A 1 121 ? -7.786 -37.026 8.446 1.00 87.44 121 ASN A CA 1
ATOM 889 C C . ASN A 1 121 ? -6.898 -37.577 9.581 1.00 87.44 121 ASN A C 1
ATOM 891 O O . ASN A 1 121 ? -5.692 -37.334 9.614 1.00 87.44 121 ASN A O 1
ATOM 895 N N . GLY A 1 122 ? -7.479 -38.366 10.490 1.00 81.12 122 GLY A N 1
ATOM 896 C CA . GLY A 1 122 ? -6.754 -38.981 11.614 1.00 81.12 122 GLY A CA 1
ATOM 897 C C . GLY A 1 122 ? -5.604 -39.925 11.238 1.00 81.12 122 GLY A C 1
ATOM 898 O O . GLY A 1 122 ? -4.772 -40.239 12.083 1.00 81.12 122 GLY A O 1
ATOM 899 N N . LEU A 1 123 ? -5.529 -40.364 9.977 1.00 82.00 123 LEU A N 1
ATOM 900 C CA . LEU A 1 123 ? -4.423 -41.167 9.441 1.00 82.00 123 LEU A CA 1
ATOM 901 C C . LEU A 1 123 ? -3.322 -40.307 8.795 1.00 82.00 123 LEU A C 1
ATOM 903 O O . LEU A 1 123 ? -2.376 -40.847 8.228 1.00 82.00 123 LEU A O 1
ATOM 907 N N . GLY A 1 124 ? -3.454 -38.977 8.822 1.00 82.88 124 GLY A N 1
ATOM 908 C CA . GLY A 1 124 ? -2.527 -38.051 8.173 1.00 82.88 124 GLY A CA 1
ATOM 909 C C . GLY A 1 124 ? -2.697 -37.953 6.652 1.00 82.88 124 GLY A C 1
ATOM 910 O O . GLY A 1 124 ? -1.833 -37.399 5.978 1.00 82.88 124 GLY A O 1
ATOM 911 N N . THR A 1 125 ? -3.796 -38.465 6.087 1.00 85.81 125 THR A N 1
ATOM 912 C CA . THR A 1 125 ? -4.096 -38.332 4.651 1.00 85.81 125 THR A CA 1
ATOM 913 C C . THR A 1 125 ? -4.739 -36.975 4.380 1.00 85.81 125 THR A C 1
ATOM 915 O O . THR A 1 125 ? -5.715 -36.620 5.041 1.00 85.81 125 THR A O 1
ATOM 918 N N . GLN A 1 126 ? -4.224 -36.225 3.401 1.00 91.62 126 GLN A N 1
ATOM 919 C CA . GLN A 1 126 ? -4.835 -34.968 2.960 1.00 91.62 126 GLN A CA 1
ATOM 920 C C . GLN A 1 126 ? -6.178 -35.258 2.277 1.00 91.62 126 GLN A C 1
ATOM 922 O O . GLN A 1 126 ? -6.220 -35.982 1.286 1.00 91.62 126 GLN A O 1
ATOM 927 N N . VAL A 1 127 ? -7.260 -34.665 2.780 1.00 91.50 127 VAL A N 1
ATOM 928 C CA . VAL A 1 127 ? -8.622 -34.839 2.241 1.00 91.50 127 VAL A CA 1
ATOM 929 C C . VAL A 1 127 ? -9.156 -33.591 1.542 1.00 91.50 127 VAL A C 1
ATOM 931 O O . VAL A 1 127 ? -10.071 -33.688 0.731 1.00 91.50 127 VAL A O 1
ATOM 934 N N . TRP A 1 128 ? -8.583 -32.419 1.827 1.00 94.00 128 TRP A N 1
ATOM 935 C CA . TRP A 1 128 ? -8.954 -31.156 1.190 1.00 94.00 128 TRP A CA 1
ATOM 936 C C . TRP A 1 128 ? -7.805 -30.146 1.250 1.00 94.00 128 TRP A C 1
ATOM 938 O O . TRP A 1 128 ? -6.977 -30.191 2.165 1.00 94.00 128 TRP A O 1
ATOM 948 N N . SER A 1 129 ? -7.757 -29.225 0.287 1.00 95.56 129 SER A N 1
ATOM 949 C CA . SER A 1 129 ? -6.796 -28.119 0.277 1.00 95.56 129 SER A CA 1
ATOM 950 C C . SER A 1 129 ? -7.298 -26.898 -0.496 1.00 95.56 129 SER A C 1
ATOM 952 O O . SER A 1 129 ? -7.989 -27.049 -1.505 1.00 95.56 129 SER A O 1
ATOM 954 N N . THR A 1 130 ? -6.869 -25.701 -0.092 1.00 95.44 130 THR A N 1
ATOM 955 C CA . THR A 1 130 ? -6.922 -24.493 -0.937 1.00 95.44 130 THR A CA 1
ATOM 956 C C . THR A 1 130 ? -5.805 -24.509 -1.989 1.00 95.44 130 THR A C 1
ATOM 958 O O . THR A 1 130 ? -4.874 -25.315 -1.882 1.00 95.44 130 THR A O 1
ATOM 961 N N . PRO A 1 131 ? -5.832 -23.596 -2.980 1.00 93.25 131 PRO A N 1
ATOM 962 C CA . PRO A 1 131 ? -4.647 -23.291 -3.772 1.00 93.25 131 PRO A CA 1
ATOM 963 C C . PRO A 1 131 ? -3.462 -22.883 -2.885 1.00 93.25 131 PRO A C 1
ATOM 965 O O . PRO A 1 131 ? -3.648 -22.333 -1.795 1.00 93.25 131 PRO A O 1
ATOM 968 N N . VAL A 1 132 ? -2.255 -23.160 -3.374 1.00 91.62 132 VAL A N 1
ATOM 969 C CA . VAL A 1 132 ? -1.005 -22.576 -2.866 1.00 91.62 132 VAL A CA 1
ATOM 970 C C . VAL A 1 132 ? -0.926 -21.106 -3.267 1.00 91.62 132 VAL A C 1
ATOM 972 O O . VAL A 1 132 ? -1.608 -20.684 -4.205 1.00 91.62 132 VAL A O 1
ATOM 975 N N . ASP A 1 133 ? -0.091 -20.329 -2.581 1.00 89.38 133 ASP A N 1
ATOM 976 C CA . ASP A 1 133 ? 0.224 -18.978 -3.032 1.00 89.38 133 ASP A CA 1
ATOM 977 C C . ASP A 1 133 ? 0.805 -19.044 -4.461 1.00 89.38 133 ASP A C 1
ATOM 979 O O . ASP A 1 133 ? 1.805 -19.727 -4.693 1.00 89.38 133 ASP A O 1
ATOM 983 N N . PRO A 1 134 ? 0.214 -18.348 -5.450 1.00 75.06 134 PRO A N 1
ATOM 984 C CA . PRO A 1 134 ? 0.763 -18.292 -6.802 1.00 75.06 134 PRO A CA 1
ATOM 985 C C . PRO A 1 134 ? 2.225 -17.825 -6.852 1.00 75.06 134 PRO A C 1
ATOM 987 O O . PRO A 1 134 ? 2.922 -18.121 -7.818 1.00 75.06 134 PRO A O 1
ATOM 990 N N . GLN A 1 135 ? 2.695 -17.109 -5.824 1.00 74.12 135 GLN A N 1
ATOM 991 C CA . GLN A 1 135 ? 4.083 -16.667 -5.699 1.00 74.12 135 GLN A CA 1
ATOM 992 C C . GLN A 1 135 ? 5.026 -17.706 -5.063 1.00 74.12 135 GLN A C 1
ATOM 994 O O . GLN A 1 135 ? 6.239 -17.514 -5.128 1.00 74.12 135 GLN A O 1
ATOM 999 N N . THR A 1 136 ? 4.518 -18.797 -4.467 1.00 66.75 136 THR A N 1
ATOM 1000 C CA . THR A 1 136 ? 5.336 -19.863 -3.843 1.00 66.75 136 THR A CA 1
ATOM 1001 C C . THR A 1 136 ? 5.500 -21.103 -4.700 1.00 66.75 136 THR A C 1
ATOM 1003 O O . THR A 1 136 ? 6.374 -21.920 -4.407 1.00 66.75 136 THR A O 1
ATOM 1006 N N . VAL A 1 137 ? 4.696 -21.268 -5.756 1.00 52.16 137 VAL A N 1
ATOM 1007 C CA . VAL A 1 137 ? 4.919 -22.344 -6.723 1.00 52.16 137 VAL A CA 1
ATOM 1008 C C . VAL A 1 137 ? 6.313 -22.137 -7.312 1.00 52.16 137 VAL A C 1
ATOM 1010 O O . VAL A 1 137 ? 6.546 -21.089 -7.921 1.00 52.16 137 VAL A O 1
ATOM 1013 N N . PRO A 1 138 ? 7.241 -23.110 -7.217 1.00 44.28 138 PRO A N 1
ATOM 1014 C CA . PRO A 1 138 ? 8.392 -23.131 -8.094 1.00 44.28 138 PRO A CA 1
ATOM 1015 C C . PRO A 1 138 ? 7.863 -23.516 -9.475 1.00 44.28 138 PRO A C 1
ATOM 1017 O O . PRO A 1 138 ? 8.042 -24.633 -9.957 1.00 44.28 138 PRO A O 1
ATOM 1020 N N . VAL A 1 139 ? 7.168 -22.581 -10.124 1.00 41.75 139 VAL A N 1
ATOM 1021 C CA . VAL A 1 139 ? 7.197 -22.534 -11.570 1.00 41.75 139 VAL A CA 1
ATOM 1022 C C . VAL A 1 139 ? 8.682 -22.470 -11.884 1.00 41.75 139 VAL A C 1
ATOM 1024 O O . VAL A 1 139 ? 9.374 -21.545 -11.464 1.00 41.75 139 VAL A O 1
ATOM 1027 N N . THR A 1 140 ? 9.207 -23.483 -12.572 1.00 39.12 140 THR A N 1
ATOM 1028 C CA . THR A 1 140 ? 10.305 -23.199 -13.492 1.00 39.12 140 THR A CA 1
ATOM 1029 C C . THR A 1 140 ? 9.760 -22.031 -14.295 1.00 39.12 140 THR A C 1
ATOM 1031 O O . THR A 1 140 ? 8.744 -22.228 -14.973 1.00 39.12 140 THR A O 1
ATOM 1034 N N . PRO A 1 141 ? 10.273 -20.799 -14.106 1.00 41.53 141 PRO A N 1
ATOM 1035 C CA . PRO A 1 141 ? 9.678 -19.673 -14.784 1.00 41.53 141 PRO A CA 1
ATOM 1036 C C . PRO A 1 141 ? 9.725 -20.055 -16.265 1.00 41.53 141 PRO A C 1
ATOM 1038 O O . PRO A 1 141 ? 10.794 -20.496 -16.714 1.00 41.53 141 PRO A O 1
ATOM 1041 N N . PRO A 1 142 ? 8.636 -19.922 -17.050 1.00 47.53 142 PRO A N 1
ATOM 1042 C CA . PRO A 1 142 ? 8.868 -19.656 -18.463 1.00 47.53 142 PRO A CA 1
ATOM 1043 C C . PRO A 1 142 ? 9.962 -18.581 -18.486 1.00 47.53 142 PRO A C 1
ATOM 1045 O O . PRO A 1 142 ? 9.870 -17.668 -17.651 1.00 47.53 142 PRO A O 1
ATOM 1048 N N . PRO A 1 143 ? 11.042 -18.754 -19.278 1.00 49.69 143 PRO A N 1
ATOM 1049 C CA . PRO A 1 143 ? 12.200 -17.867 -19.225 1.00 49.69 143 PRO A CA 1
ATOM 1050 C C . PRO A 1 143 ? 11.680 -16.447 -19.093 1.00 49.69 143 PRO A C 1
ATOM 1052 O O . PRO A 1 143 ? 10.801 -16.077 -19.878 1.00 49.69 143 PRO A O 1
ATOM 1055 N N . ALA A 1 144 ? 12.095 -15.762 -18.012 1.00 49.97 144 ALA A N 1
ATOM 1056 C CA . ALA A 1 144 ? 11.538 -14.472 -17.610 1.00 49.97 144 ALA A CA 1
ATOM 1057 C C . ALA A 1 144 ? 11.276 -13.668 -18.880 1.00 49.97 144 ALA A C 1
ATOM 1059 O O . ALA A 1 144 ? 12.220 -13.591 -19.673 1.00 49.97 144 ALA A O 1
ATOM 1060 N N . PRO A 1 145 ? 10.038 -13.192 -19.129 1.00 56.69 145 PRO A N 1
ATOM 1061 C CA . PRO A 1 145 ? 9.668 -12.660 -20.427 1.00 56.69 145 PRO A CA 1
ATOM 1062 C C . PRO A 1 145 ? 10.762 -11.730 -20.930 1.00 56.69 145 PRO A C 1
ATOM 1064 O O . PRO A 1 145 ? 11.030 -10.680 -20.342 1.00 56.69 145 PRO A O 1
ATOM 1067 N N . THR A 1 146 ? 11.484 -12.182 -21.949 1.00 72.56 146 THR A N 1
ATOM 1068 C CA . THR A 1 146 ? 12.548 -11.379 -22.524 1.00 72.56 146 THR A CA 1
ATOM 1069 C C . THR A 1 146 ? 11.868 -10.197 -23.183 1.00 72.56 146 THR A C 1
ATOM 1071 O O . THR A 1 146 ? 10.833 -10.378 -23.832 1.00 72.56 146 THR A O 1
ATOM 1074 N N . GLY A 1 147 ? 12.417 -8.999 -22.982 1.00 82.94 147 GLY A N 1
ATOM 1075 C CA . GLY A 1 147 ? 11.866 -7.806 -23.607 1.00 82.94 147 GLY A CA 1
ATOM 1076 C C . GLY A 1 147 ? 11.668 -8.000 -25.114 1.00 82.94 147 GLY A C 1
ATOM 1077 O O . GLY A 1 147 ? 12.345 -8.810 -25.753 1.00 82.94 147 GLY A O 1
ATOM 1078 N N . GLY A 1 148 ? 10.700 -7.292 -25.680 1.00 90.12 148 GLY A N 1
ATOM 1079 C CA . GLY A 1 148 ? 10.279 -7.501 -27.057 1.00 90.12 148 GLY A CA 1
ATOM 1080 C C . GLY A 1 148 ? 9.720 -6.243 -27.695 1.00 90.12 148 GLY A C 1
ATOM 1081 O O . GLY A 1 148 ? 9.227 -5.341 -27.020 1.00 90.12 148 GLY A O 1
ATOM 1082 N N . TRP A 1 149 ? 9.801 -6.192 -29.022 1.00 92.12 149 TRP A N 1
ATOM 1083 C CA . TRP A 1 149 ? 9.212 -5.114 -29.804 1.00 92.12 149 TRP A CA 1
ATOM 1084 C C . TRP A 1 149 ? 7.712 -5.334 -29.986 1.00 92.12 149 TRP A C 1
ATOM 1086 O O . TRP A 1 149 ? 7.285 -6.385 -30.462 1.00 92.12 149 TRP A O 1
ATOM 1096 N N . SER A 1 150 ? 6.936 -4.300 -29.685 1.00 92.00 150 SER A N 1
ATOM 1097 C CA . SER A 1 150 ? 5.490 -4.247 -29.885 1.00 92.00 150 SER A CA 1
ATOM 1098 C C . SER A 1 150 ? 5.123 -2.996 -30.678 1.00 92.00 150 SER A C 1
ATOM 1100 O O . SER A 1 150 ? 5.765 -1.955 -30.539 1.00 92.00 150 SER A O 1
ATOM 1102 N N . CYS A 1 151 ? 4.088 -3.064 -31.513 1.00 91.88 151 CYS A N 1
ATOM 1103 C CA . CYS A 1 151 ? 3.622 -1.891 -32.255 1.00 91.88 151 CYS A CA 1
ATOM 1104 C C . CYS A 1 151 ? 3.052 -0.815 -31.324 1.00 91.88 151 CYS A C 1
ATOM 1106 O O . CYS A 1 151 ? 2.535 -1.119 -30.246 1.00 91.88 151 CYS A O 1
ATOM 1108 N N . SER A 1 152 ? 3.121 0.446 -31.753 1.00 88.81 152 SER A N 1
ATOM 1109 C CA . SER A 1 152 ? 2.447 1.558 -31.074 1.00 88.81 152 SER A CA 1
ATOM 1110 C C . SER A 1 152 ? 0.970 1.234 -30.808 1.00 88.81 152 SER A C 1
ATOM 1112 O O . SER A 1 152 ? 0.268 0.739 -31.687 1.00 88.81 152 SER A O 1
ATOM 1114 N N . GLY A 1 153 ? 0.503 1.501 -29.585 1.00 85.00 153 GLY A N 1
ATOM 1115 C CA . GLY A 1 153 ? -0.864 1.193 -29.144 1.00 85.00 153 GLY A CA 1
ATOM 1116 C C . GLY A 1 153 ? -1.058 -0.205 -28.544 1.00 85.00 153 GLY A C 1
ATOM 1117 O O . GLY A 1 153 ? -2.123 -0.477 -27.995 1.00 85.00 153 GLY A O 1
ATOM 1118 N N . ALA A 1 154 ? -0.048 -1.080 -28.586 1.00 88.25 154 ALA A N 1
ATOM 1119 C CA . ALA A 1 154 ? -0.090 -2.341 -27.851 1.00 88.25 154 ALA A CA 1
ATOM 1120 C C . ALA A 1 154 ? -0.148 -2.097 -26.332 1.00 88.25 154 ALA A C 1
ATOM 1122 O O . ALA A 1 154 ? 0.536 -1.217 -25.804 1.00 88.25 154 ALA A O 1
ATOM 1123 N N . SER A 1 155 ? -0.934 -2.908 -25.622 1.00 86.94 155 SER A N 1
ATOM 1124 C CA . SER A 1 155 ? -1.007 -2.867 -24.160 1.00 86.94 155 SER A CA 1
ATOM 1125 C C . SER A 1 155 ? 0.354 -3.170 -23.535 1.00 86.94 155 SER A C 1
ATOM 1127 O O . SER A 1 155 ? 1.026 -4.111 -23.957 1.00 86.94 155 SER A O 1
ATOM 1129 N N . ILE A 1 156 ? 0.723 -2.416 -22.502 1.00 87.75 156 ILE A N 1
ATOM 1130 C CA . ILE A 1 156 ? 1.933 -2.657 -21.714 1.00 87.75 156 ILE A CA 1
ATOM 1131 C C . ILE A 1 156 ? 1.549 -3.567 -20.539 1.00 87.75 156 ILE A C 1
ATOM 1133 O O . ILE A 1 156 ? 0.647 -3.199 -19.779 1.00 87.75 156 ILE A O 1
ATOM 1137 N N . PRO A 1 157 ? 2.175 -4.746 -20.371 1.00 85.75 157 PRO A N 1
ATOM 1138 C CA . PRO A 1 157 ? 1.893 -5.607 -19.229 1.00 85.75 157 PRO A CA 1
ATOM 1139 C C . PRO A 1 157 ? 2.186 -4.908 -17.893 1.00 85.75 157 PRO A C 1
ATOM 1141 O O . PRO A 1 157 ? 3.058 -4.043 -17.794 1.00 85.75 157 PRO A O 1
ATOM 1144 N N . SER A 1 158 ? 1.479 -5.305 -16.832 1.00 80.69 158 SER A N 1
ATOM 1145 C CA . SER A 1 158 ? 1.749 -4.774 -15.490 1.00 80.69 158 SER A CA 1
ATOM 1146 C C . SER A 1 158 ? 3.201 -5.045 -15.083 1.00 80.69 158 SER A C 1
ATOM 1148 O O . SER A 1 158 ? 3.690 -6.167 -15.219 1.00 80.69 158 SER A O 1
ATOM 1150 N N . GLY A 1 159 ? 3.889 -4.019 -14.580 1.00 83.62 159 GLY A N 1
ATOM 1151 C CA . GLY A 1 159 ? 5.297 -4.106 -14.183 1.00 83.62 159 GLY A CA 1
ATOM 1152 C C . GLY A 1 159 ? 6.306 -3.959 -15.328 1.00 83.62 159 GLY A C 1
ATOM 1153 O O . GLY A 1 159 ? 7.499 -4.118 -15.084 1.00 83.62 159 GLY A O 1
ATOM 1154 N N . TRP A 1 160 ? 5.863 -3.657 -16.551 1.00 92.06 160 TRP A N 1
ATOM 1155 C CA . TRP A 1 160 ? 6.736 -3.442 -17.708 1.00 92.06 160 TRP A CA 1
ATOM 1156 C C . TRP A 1 160 ? 6.855 -1.966 -18.070 1.00 92.06 160 TRP A C 1
ATOM 1158 O O . TRP A 1 160 ? 6.004 -1.151 -17.717 1.00 92.06 160 TRP A O 1
ATOM 1168 N N . VAL A 1 161 ? 7.924 -1.637 -18.788 1.00 94.75 161 VAL A N 1
ATOM 1169 C CA . VAL A 1 161 ? 8.288 -0.285 -19.220 1.00 94.75 161 VAL A CA 1
ATOM 1170 C C . VAL A 1 161 ? 8.701 -0.272 -20.688 1.00 94.75 161 VAL A C 1
ATOM 1172 O O . VAL A 1 161 ? 9.019 -1.312 -21.262 1.00 94.75 161 VAL A O 1
ATOM 1175 N N . LEU A 1 162 ? 8.701 0.916 -21.294 1.00 95.38 162 LEU A N 1
ATOM 1176 C CA . LEU A 1 162 ? 9.169 1.141 -22.661 1.00 95.38 162 LEU A CA 1
ATOM 1177 C C . LEU A 1 162 ? 10.596 1.687 -22.625 1.00 95.38 162 LEU A C 1
ATOM 1179 O O . LEU A 1 162 ? 10.815 2.739 -22.030 1.00 95.38 162 LEU A O 1
ATOM 1183 N N . THR A 1 163 ? 11.559 1.031 -23.269 1.00 95.06 163 THR A N 1
ATOM 1184 C CA . THR A 1 163 ? 12.984 1.433 -23.192 1.00 95.06 163 THR A CA 1
ATOM 1185 C C . THR A 1 163 ? 13.598 1.842 -24.518 1.00 95.06 163 THR A C 1
ATOM 1187 O O . THR A 1 163 ? 14.664 2.457 -24.547 1.00 95.06 163 THR A O 1
ATOM 1190 N N . SER A 1 164 ? 12.944 1.541 -25.636 1.00 93.69 164 SER A N 1
ATOM 1191 C CA . SER A 1 164 ? 13.392 1.980 -26.957 1.00 93.69 164 SER A CA 1
ATOM 1192 C C . SER A 1 164 ? 12.221 2.220 -27.894 1.00 93.69 164 SER A C 1
ATOM 1194 O O . SER A 1 164 ? 11.180 1.575 -27.787 1.00 93.69 164 SER A O 1
ATOM 1196 N N . TYR A 1 165 ? 12.426 3.129 -28.843 1.00 94.44 165 TYR A N 1
ATOM 1197 C CA . TYR A 1 165 ? 11.476 3.449 -29.897 1.00 94.44 165 TYR A CA 1
ATOM 1198 C C . TYR A 1 165 ? 12.149 3.353 -31.262 1.00 94.44 165 TYR A C 1
ATOM 1200 O O . TYR A 1 165 ? 13.221 3.927 -31.486 1.00 94.44 165 TYR A O 1
ATOM 1208 N N . LEU A 1 166 ? 11.490 2.650 -32.179 1.00 91.94 166 LEU A N 1
ATOM 1209 C CA . LEU A 1 166 ? 11.901 2.499 -33.566 1.00 91.94 166 LEU A CA 1
ATOM 1210 C C . LEU A 1 166 ? 10.782 3.013 -34.472 1.00 91.94 166 LEU A C 1
ATOM 1212 O O . LEU A 1 166 ? 9.768 2.343 -34.655 1.00 91.94 166 LEU A O 1
ATOM 1216 N N . ALA A 1 167 ? 10.987 4.185 -35.076 1.00 91.25 167 ALA A N 1
ATOM 1217 C CA . ALA A 1 167 ? 9.990 4.829 -35.935 1.00 91.25 167 ALA A CA 1
ATOM 1218 C C . ALA A 1 167 ? 9.645 4.008 -37.192 1.00 91.25 167 ALA A C 1
ATOM 1220 O O . ALA A 1 167 ? 8.501 3.998 -37.631 1.00 91.25 167 ALA A O 1
ATOM 1221 N N . SER A 1 168 ? 10.614 3.278 -37.755 1.00 91.31 168 SER A N 1
ATOM 1222 C CA . SER A 1 168 ? 10.396 2.397 -38.913 1.00 91.31 168 SER A CA 1
ATOM 1223 C C . SER A 1 168 ? 9.712 1.070 -38.561 1.00 91.31 168 SER A C 1
ATOM 1225 O O . SER A 1 168 ? 9.330 0.318 -39.459 1.00 91.31 168 SER A O 1
ATOM 1227 N N . GLY A 1 169 ? 9.547 0.770 -37.270 1.00 89.38 169 GLY A N 1
ATOM 1228 C CA . GLY A 1 169 ? 8.901 -0.447 -36.797 1.00 89.38 169 GLY A CA 1
ATOM 1229 C C . GLY A 1 169 ? 7.438 -0.540 -37.225 1.00 89.38 169 GLY A C 1
ATOM 1230 O O . GLY A 1 169 ? 6.794 0.468 -37.508 1.00 89.38 169 GLY A O 1
ATOM 1231 N N . CYS A 1 170 ? 6.914 -1.767 -37.284 1.00 90.31 170 CYS A N 1
ATOM 1232 C CA . CYS A 1 170 ? 5.520 -2.043 -37.648 1.00 90.31 170 CYS A CA 1
ATOM 1233 C C . CYS A 1 170 ? 5.082 -1.367 -38.956 1.00 90.31 170 CYS A C 1
ATOM 1235 O O . CYS A 1 170 ? 4.098 -0.632 -38.991 1.00 90.31 170 CYS A O 1
ATOM 1237 N N . ALA A 1 171 ? 5.850 -1.601 -40.027 1.00 90.31 171 ALA A N 1
ATOM 1238 C CA . ALA A 1 171 ? 5.612 -1.026 -41.354 1.00 90.31 171 ALA A CA 1
ATOM 1239 C C . ALA A 1 171 ? 5.507 0.517 -41.353 1.00 90.31 171 ALA A C 1
ATOM 1241 O O . ALA A 1 171 ? 4.732 1.092 -42.111 1.00 90.31 171 ALA A O 1
ATOM 1242 N N . GLY A 1 172 ? 6.292 1.186 -40.498 1.00 87.12 172 GLY A N 1
ATOM 1243 C CA . GLY A 1 172 ? 6.326 2.647 -40.383 1.00 87.12 172 GLY A CA 1
ATOM 1244 C C . GLY A 1 172 ? 5.326 3.250 -39.392 1.00 87.12 172 GLY A C 1
ATOM 1245 O O . GLY A 1 172 ? 5.286 4.469 -39.254 1.00 87.12 172 GLY A O 1
ATOM 1246 N N . ALA A 1 173 ? 4.543 2.432 -38.679 1.00 86.56 173 ALA A N 1
ATOM 1247 C CA . ALA A 1 173 ? 3.652 2.898 -37.609 1.00 86.56 173 ALA A CA 1
ATOM 1248 C C . ALA A 1 173 ? 4.380 3.174 -36.273 1.00 86.56 173 ALA A C 1
ATOM 1250 O O . ALA A 1 173 ? 3.792 3.705 -35.328 1.00 86.56 173 ALA A O 1
ATOM 1251 N N . GLY A 1 174 ? 5.654 2.793 -36.178 1.00 90.50 174 GLY A N 1
ATOM 1252 C CA . GLY A 1 174 ? 6.446 2.856 -34.960 1.00 90.50 174 GLY A CA 1
ATOM 1253 C C . GLY A 1 174 ? 6.273 1.615 -34.082 1.00 90.50 174 GLY A C 1
ATOM 1254 O O . GLY A 1 174 ? 5.184 1.046 -33.952 1.00 90.50 174 GLY A O 1
ATOM 1255 N N . SER A 1 175 ? 7.369 1.192 -33.458 1.00 92.56 175 SER A N 1
ATOM 1256 C CA . SER A 1 175 ? 7.379 0.121 -32.462 1.00 92.56 175 SER A CA 1
ATOM 1257 C C . SER A 1 175 ? 8.140 0.528 -31.210 1.00 92.56 175 SER A C 1
ATOM 1259 O O . SER A 1 175 ? 9.123 1.266 -31.278 1.00 92.56 175 SER A O 1
ATOM 1261 N N . TRP A 1 176 ? 7.718 -0.022 -30.079 1.00 94.06 176 TRP A N 1
ATOM 1262 C CA . TRP A 1 176 ? 8.303 0.188 -28.763 1.00 94.06 176 TRP A CA 1
ATOM 1263 C C . TRP A 1 176 ? 8.878 -1.116 -28.235 1.00 94.06 176 TRP A C 1
ATOM 1265 O O . TRP A 1 176 ? 8.223 -2.155 -28.319 1.00 94.06 176 TRP A O 1
ATOM 1275 N N . TYR A 1 177 ? 10.083 -1.065 -27.681 1.00 93.44 177 TYR A N 1
ATOM 1276 C CA . TYR A 1 177 ? 10.642 -2.195 -26.954 1.00 93.44 177 TYR A CA 1
ATOM 1277 C C . TYR A 1 177 ? 10.106 -2.175 -25.526 1.00 93.44 177 TYR A C 1
ATOM 1279 O O . TYR A 1 177 ? 10.318 -1.202 -24.799 1.00 93.44 177 TYR A O 1
ATOM 1287 N N . GLN A 1 178 ? 9.381 -3.225 -25.157 1.00 94.31 178 GLN A N 1
ATOM 1288 C CA . GLN A 1 178 ? 8.814 -3.413 -23.830 1.00 94.31 178 GLN A CA 1
ATOM 1289 C C . GLN A 1 178 ? 9.676 -4.406 -23.056 1.00 94.31 178 GLN A C 1
ATOM 1291 O O . GLN A 1 178 ? 9.987 -5.473 -23.580 1.00 94.31 178 GLN A O 1
ATOM 1296 N N . GLU A 1 179 ? 10.023 -4.103 -21.809 1.00 91.62 179 GLU A N 1
ATOM 1297 C CA . GLU A 1 179 ? 10.720 -5.038 -20.915 1.00 91.62 179 GLU A CA 1
ATOM 1298 C C . GLU A 1 179 ? 10.252 -4.881 -19.457 1.00 91.62 179 GLU A C 1
ATOM 1300 O O . GLU A 1 179 ? 9.706 -3.831 -19.103 1.00 91.62 179 GLU A O 1
ATOM 1305 N N . PRO A 1 180 ? 10.440 -5.896 -18.591 1.00 89.31 180 PRO A N 1
ATOM 1306 C CA . PRO A 1 180 ? 10.156 -5.766 -17.164 1.00 89.31 180 PRO A CA 1
ATOM 1307 C C . PRO A 1 180 ? 10.951 -4.623 -16.515 1.00 89.31 180 PRO A C 1
ATOM 1309 O O . PRO A 1 180 ? 12.144 -4.452 -16.773 1.00 89.31 180 PRO A O 1
ATOM 1312 N N . ALA A 1 181 ? 10.307 -3.861 -15.630 1.00 87.62 181 ALA A N 1
ATOM 1313 C CA . ALA A 1 181 ? 10.980 -2.814 -14.871 1.00 87.62 181 ALA A CA 1
ATOM 1314 C C . ALA A 1 181 ? 12.051 -3.400 -13.936 1.00 87.62 181 ALA A C 1
ATOM 1316 O O . ALA A 1 181 ? 11.845 -4.428 -13.289 1.00 87.62 181 ALA A O 1
ATOM 1317 N N . ARG A 1 182 ? 13.185 -2.705 -13.826 1.00 88.75 182 ARG A N 1
ATOM 1318 C CA . ARG A 1 182 ? 14.297 -3.042 -12.926 1.00 88.75 182 ARG A CA 1
ATOM 1319 C C . ARG A 1 182 ? 14.966 -1.776 -12.404 1.00 88.75 182 ARG A C 1
ATOM 1321 O O . ARG A 1 182 ? 14.864 -0.728 -13.036 1.00 88.75 182 ARG A O 1
ATOM 1328 N N . ASP A 1 183 ? 15.636 -1.867 -11.256 1.00 89.38 183 ASP A N 1
ATOM 1329 C CA . ASP A 1 183 ? 16.316 -0.720 -10.640 1.00 89.38 183 ASP A CA 1
ATOM 1330 C C . ASP A 1 183 ? 17.388 -0.151 -11.584 1.00 89.38 183 ASP A C 1
ATOM 1332 O O . ASP A 1 183 ? 18.223 -0.895 -12.104 1.00 89.38 183 ASP A O 1
ATOM 1336 N N . GLY A 1 184 ? 17.351 1.162 -11.814 1.00 92.12 184 GLY A N 1
ATOM 1337 C CA . GLY A 1 184 ? 18.312 1.875 -12.652 1.00 92.12 184 GLY A CA 1
ATOM 1338 C C . GLY A 1 184 ? 18.133 1.693 -14.161 1.00 92.12 184 GLY A C 1
ATOM 1339 O O . GLY A 1 184 ? 19.107 1.480 -14.884 1.00 92.12 184 GLY A O 1
ATOM 1340 N N . ILE A 1 185 ? 16.895 1.776 -14.647 1.00 93.56 185 ILE A N 1
ATOM 1341 C CA . ILE A 1 185 ? 16.554 1.631 -16.067 1.00 93.56 185 ILE A CA 1
ATOM 1342 C C . ILE A 1 185 ? 16.184 2.979 -16.690 1.00 93.56 185 ILE A C 1
ATOM 1344 O O . ILE A 1 185 ? 15.455 3.772 -16.099 1.00 93.56 185 ILE A O 1
ATOM 1348 N N . TRP A 1 186 ? 16.670 3.244 -17.903 1.00 96.00 186 TRP A N 1
ATOM 1349 C CA . TRP A 1 186 ? 16.205 4.380 -18.699 1.00 96.00 186 TRP A CA 1
ATOM 1350 C C . TRP A 1 186 ? 15.007 3.960 -19.538 1.00 96.00 186 TRP A C 1
ATOM 1352 O O . TRP A 1 186 ? 15.078 2.984 -20.282 1.00 96.00 186 TRP A O 1
ATOM 1362 N N . THR A 1 187 ? 13.922 4.711 -19.430 1.00 96.12 187 THR A N 1
ATOM 1363 C CA . THR A 1 187 ? 12.680 4.470 -20.160 1.00 96.12 187 THR A CA 1
ATOM 1364 C C . THR A 1 187 ? 12.381 5.647 -21.075 1.00 96.12 187 THR A C 1
ATOM 1366 O O . THR A 1 187 ? 12.828 6.769 -20.844 1.00 96.12 187 THR A O 1
ATOM 1369 N N . CYS A 1 188 ? 11.644 5.410 -22.148 1.00 95.44 188 CYS A N 1
ATOM 1370 C CA . CYS A 1 188 ? 11.206 6.463 -23.047 1.00 95.44 188 CYS A CA 1
ATOM 1371 C C . CYS A 1 188 ? 10.133 7.343 -22.398 1.00 95.44 188 CYS A C 1
ATOM 1373 O O . CYS A 1 188 ? 9.362 6.886 -21.551 1.00 95.44 188 CYS A O 1
ATOM 1375 N N . ALA A 1 189 ? 10.032 8.594 -22.851 1.00 91.75 189 ALA A N 1
ATOM 1376 C CA . ALA A 1 189 ? 8.895 9.447 -22.526 1.00 91.75 189 ALA A CA 1
ATOM 1377 C C . ALA A 1 189 ? 7.562 8.737 -22.849 1.00 91.75 189 ALA A C 1
ATOM 1379 O O . ALA A 1 189 ? 7.410 8.141 -23.914 1.00 91.75 189 ALA A O 1
ATOM 1380 N N . GLY A 1 190 ? 6.615 8.772 -21.906 1.00 87.44 190 GLY A N 1
ATOM 1381 C CA . GLY A 1 190 ? 5.336 8.056 -22.005 1.00 87.44 190 GLY A CA 1
ATOM 1382 C C . GLY A 1 190 ? 5.353 6.611 -21.490 1.00 87.44 190 GLY A C 1
ATOM 1383 O O . GLY A 1 190 ? 4.300 5.978 -21.443 1.00 87.44 190 GLY A O 1
ATOM 1384 N N . SER A 1 191 ? 6.506 6.081 -21.064 1.00 94.00 191 SER A N 1
ATOM 1385 C CA . SER A 1 191 ? 6.558 4.808 -20.340 1.00 94.00 191 SER A CA 1
ATOM 1386 C C . SER A 1 191 ? 5.837 4.913 -18.986 1.00 94.00 191 SER A C 1
ATOM 1388 O O . SER A 1 191 ? 5.997 5.918 -18.291 1.00 94.00 191 SER A O 1
ATOM 1390 N N . PRO A 1 192 ? 5.102 3.875 -18.545 1.00 92.25 192 PRO A N 1
ATOM 1391 C CA . PRO A 1 192 ? 4.511 3.858 -17.212 1.00 92.25 192 PRO A CA 1
ATOM 1392 C C . PRO A 1 192 ? 5.588 3.858 -16.119 1.00 92.25 192 PRO A C 1
ATOM 1394 O O . PRO A 1 192 ? 6.661 3.269 -16.272 1.00 92.25 192 PRO A O 1
ATOM 1397 N N . ILE A 1 193 ? 5.274 4.482 -14.983 1.00 88.50 193 ILE A N 1
ATOM 1398 C CA . ILE A 1 193 ? 6.078 4.407 -13.761 1.00 88.50 193 ILE A CA 1
ATOM 1399 C C . ILE A 1 193 ? 5.475 3.311 -12.881 1.00 88.50 193 ILE A C 1
ATOM 1401 O O . ILE A 1 193 ? 4.381 3.461 -12.339 1.00 88.50 193 ILE A O 1
ATOM 1405 N N . VAL A 1 194 ? 6.175 2.181 -12.779 1.00 85.88 194 VAL A N 1
ATOM 1406 C CA . VAL A 1 194 ? 5.732 1.022 -11.991 1.00 85.88 194 VAL A CA 1
ATOM 1407 C C . VAL A 1 194 ? 5.664 1.382 -10.503 1.00 85.88 194 VAL A C 1
ATOM 1409 O O . VAL A 1 194 ? 6.505 2.122 -9.997 1.00 85.88 194 VAL A O 1
ATOM 1412 N N . ALA A 1 195 ? 4.673 0.849 -9.783 1.00 78.31 195 ALA A N 1
ATOM 1413 C CA . ALA A 1 195 ? 4.528 1.079 -8.347 1.00 78.31 195 ALA A CA 1
ATOM 1414 C C . ALA A 1 195 ? 5.833 0.765 -7.586 1.00 78.31 195 ALA A C 1
ATOM 1416 O O . ALA A 1 195 ? 6.469 -0.263 -7.816 1.00 78.31 195 ALA A O 1
ATOM 1417 N N . GLY A 1 196 ? 6.240 1.668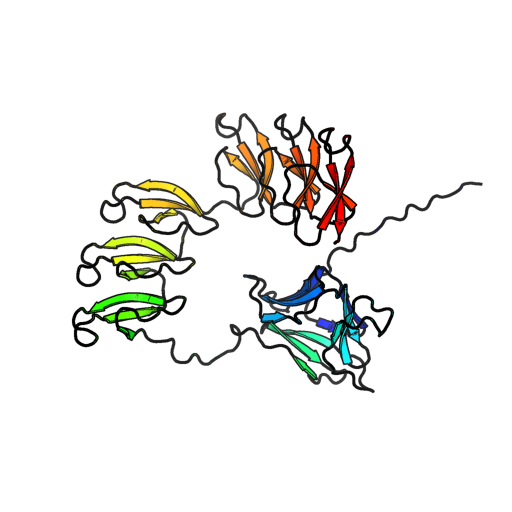 -6.690 1.00 80.19 196 GLY A N 1
ATOM 1418 C CA . GLY A 1 196 ? 7.510 1.579 -5.955 1.00 80.19 196 GLY A CA 1
ATOM 1419 C C . GLY A 1 196 ? 8.727 2.155 -6.692 1.00 80.19 196 GLY A C 1
ATOM 1420 O O . GLY A 1 196 ? 9.766 2.356 -6.061 1.00 80.19 196 GLY A O 1
ATOM 1421 N N . TYR A 1 197 ? 8.604 2.476 -7.982 1.00 87.88 197 TYR A N 1
ATOM 1422 C CA . TYR A 1 197 ? 9.620 3.204 -8.737 1.00 87.88 197 TYR A CA 1
ATOM 1423 C C . TYR A 1 197 ? 9.329 4.704 -8.765 1.00 87.88 197 TYR A C 1
ATOM 1425 O O . TYR A 1 197 ? 8.185 5.149 -8.684 1.00 87.88 197 TYR A O 1
ATOM 1433 N N . VAL A 1 198 ? 10.399 5.476 -8.911 1.00 92.31 198 VAL A N 1
ATOM 1434 C CA . VAL A 1 198 ? 10.387 6.923 -9.118 1.00 92.31 198 VAL A CA 1
ATOM 1435 C C . VAL A 1 198 ? 11.297 7.281 -10.283 1.00 92.31 198 VAL A C 1
ATOM 1437 O O . VAL A 1 198 ? 12.203 6.519 -10.632 1.00 92.31 198 VAL A O 1
ATOM 1440 N N . VAL A 1 199 ? 11.074 8.456 -10.863 1.00 96.06 199 VAL A N 1
ATOM 1441 C CA . VAL A 1 199 ? 11.923 9.003 -11.921 1.00 96.06 199 VAL A CA 1
ATOM 1442 C C . VAL A 1 199 ? 12.849 10.052 -11.327 1.00 96.06 199 VAL A C 1
ATOM 1444 O O . VAL A 1 199 ? 12.371 10.986 -10.694 1.00 96.06 199 VAL A O 1
ATOM 1447 N N . THR A 1 200 ? 14.161 9.933 -11.530 1.00 95.81 200 THR A N 1
ATOM 1448 C CA . THR A 1 200 ? 15.154 10.839 -10.906 1.00 95.81 200 THR A CA 1
ATOM 1449 C C . THR A 1 200 ? 16.140 11.468 -11.881 1.00 95.81 200 THR A C 1
ATOM 1451 O 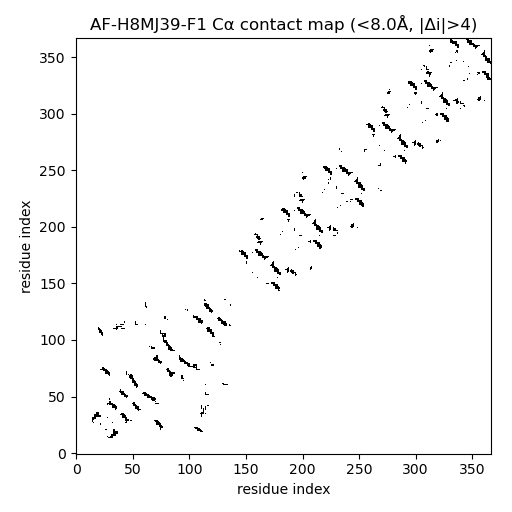O . THR A 1 200 ? 17.036 12.207 -11.480 1.00 95.81 200 THR A O 1
ATOM 1454 N N . GLY A 1 201 ? 16.011 11.165 -13.167 1.00 95.25 201 GLY A N 1
ATOM 1455 C CA . GLY A 1 201 ? 16.838 11.743 -14.213 1.00 95.25 201 GLY A CA 1
ATOM 1456 C C . GLY A 1 201 ? 16.035 11.926 -15.485 1.00 95.25 201 GLY A C 1
ATOM 1457 O O . GLY A 1 201 ? 15.100 11.175 -15.748 1.00 95.25 201 GLY A O 1
ATOM 1458 N N . HIS A 1 202 ? 16.426 12.917 -16.273 1.00 96.06 202 HIS A N 1
ATOM 1459 C CA . HIS A 1 202 ? 15.850 13.193 -17.577 1.00 96.06 202 HIS A CA 1
ATOM 1460 C C . HIS A 1 202 ? 16.987 13.306 -18.586 1.00 96.06 202 HIS A C 1
ATOM 1462 O O . HIS A 1 202 ? 18.021 13.900 -18.295 1.00 96.06 202 HIS A O 1
ATOM 1468 N N . ASN A 1 203 ? 16.811 12.729 -19.766 1.00 95.06 203 ASN A N 1
ATOM 1469 C CA . ASN A 1 203 ? 17.729 12.877 -20.881 1.00 95.06 203 ASN A CA 1
ATOM 1470 C C . ASN A 1 203 ? 16.921 13.196 -22.138 1.00 95.06 203 ASN A C 1
ATOM 1472 O O . ASN A 1 203 ? 16.247 12.324 -22.687 1.00 95.06 203 ASN A O 1
ATOM 1476 N N . ARG A 1 204 ? 17.043 14.444 -22.602 1.00 93.38 204 ARG A N 1
ATOM 1477 C CA . ARG A 1 204 ? 16.279 15.019 -23.720 1.00 93.38 204 ARG A CA 1
ATOM 1478 C C . ARG A 1 204 ? 16.525 14.327 -25.061 1.00 93.38 204 ARG A C 1
ATOM 1480 O O . ARG A 1 204 ? 15.655 14.363 -25.917 1.00 93.38 204 ARG A O 1
ATOM 1487 N N . THR A 1 205 ? 17.696 13.725 -25.263 1.00 92.75 205 THR A N 1
ATOM 1488 C CA . THR A 1 205 ? 18.052 13.070 -26.534 1.00 92.75 205 THR A CA 1
ATOM 1489 C C . THR A 1 205 ? 17.878 11.555 -26.491 1.00 92.75 205 THR A C 1
ATOM 1491 O O . THR A 1 205 ? 18.038 10.886 -27.512 1.00 92.75 205 THR A O 1
ATOM 1494 N N . GLY A 1 206 ? 17.542 10.997 -25.324 1.00 91.00 206 GLY A N 1
ATOM 1495 C CA . GLY A 1 206 ? 17.316 9.566 -25.178 1.00 91.00 206 GLY A CA 1
ATOM 1496 C C . GLY A 1 206 ? 16.071 9.083 -25.922 1.00 91.00 206 GLY A C 1
ATOM 1497 O O . GLY A 1 206 ? 15.231 9.876 -26.349 1.00 91.00 206 GLY A O 1
ATOM 1498 N N . CYS A 1 207 ? 15.983 7.764 -26.097 1.00 91.00 207 CYS A N 1
ATOM 1499 C CA . CYS A 1 207 ? 14.924 7.103 -26.860 1.00 91.00 207 CYS A CA 1
ATOM 1500 C C . CYS A 1 207 ? 14.709 7.718 -28.259 1.00 91.00 207 CYS A C 1
ATOM 1502 O O . CYS A 1 207 ? 13.615 8.152 -28.614 1.00 91.00 207 CYS A O 1
ATOM 1504 N N . SER A 1 208 ? 15.785 7.791 -29.051 1.00 87.88 208 SER A N 1
ATOM 1505 C CA . SER A 1 208 ? 15.742 8.306 -30.429 1.00 87.88 208 SER A CA 1
ATOM 1506 C C . SER A 1 208 ? 15.235 9.757 -30.537 1.00 87.88 208 SER A C 1
ATOM 1508 O O . SER A 1 208 ? 14.572 10.111 -31.507 1.00 87.88 208 SER A O 1
ATOM 1510 N N . GLY A 1 209 ? 15.542 10.601 -29.543 1.00 88.56 209 GLY A N 1
ATOM 1511 C CA . GLY A 1 209 ? 15.165 12.020 -29.523 1.00 88.56 209 GLY A CA 1
ATOM 1512 C C . GLY A 1 209 ? 13.790 12.331 -28.924 1.00 88.56 209 GLY A C 1
ATOM 1513 O O . GLY A 1 209 ? 13.415 13.499 -28.880 1.00 88.56 209 GLY A O 1
ATOM 1514 N N . LEU A 1 210 ? 13.051 11.326 -28.440 1.00 89.56 210 LEU A N 1
ATOM 1515 C CA . LEU A 1 210 ? 11.768 11.528 -27.751 1.00 89.56 210 LEU A CA 1
ATOM 1516 C C . LEU A 1 210 ? 11.923 12.013 -26.305 1.00 89.56 210 LEU A C 1
ATOM 1518 O O . LEU A 1 210 ? 10.967 12.502 -25.708 1.00 89.56 210 LEU A O 1
ATOM 1522 N N . GLY A 1 211 ? 13.115 11.859 -25.736 1.00 93.56 211 GLY A N 1
ATOM 1523 C CA . GLY A 1 211 ? 13.347 12.039 -24.316 1.00 93.56 211 GLY A CA 1
ATOM 1524 C C . GLY A 1 211 ? 13.231 10.717 -23.565 1.00 93.56 211 GLY A C 1
ATOM 1525 O O . GLY A 1 211 ? 12.514 9.789 -23.950 1.00 93.56 211 GLY A O 1
ATOM 1526 N N . SER A 1 212 ? 13.989 10.620 -22.482 1.00 95.69 212 SER A N 1
ATOM 1527 C CA . SER A 1 212 ? 14.008 9.448 -21.617 1.00 95.69 212 SER A CA 1
ATOM 1528 C C . SER A 1 212 ? 14.132 9.838 -20.156 1.00 95.69 212 SER A C 1
ATOM 1530 O O . SER A 1 212 ? 14.676 10.892 -19.821 1.00 95.69 212 SER A O 1
ATOM 1532 N N . TRP A 1 213 ? 13.641 8.957 -19.301 1.00 96.75 213 TRP A N 1
ATOM 1533 C CA . TRP A 1 213 ? 13.516 9.136 -17.870 1.00 96.75 213 TRP A CA 1
ATOM 1534 C C . TRP A 1 213 ? 14.252 8.010 -17.152 1.00 96.75 213 TRP A C 1
ATOM 1536 O O . TRP A 1 213 ? 14.182 6.853 -17.560 1.00 96.75 213 TRP A O 1
ATOM 1546 N N . TYR A 1 214 ? 14.983 8.335 -16.089 1.00 96.62 214 TYR A N 1
ATOM 1547 C CA . TYR A 1 214 ? 15.703 7.338 -15.302 1.00 96.62 214 TYR A CA 1
ATOM 1548 C C . TYR A 1 214 ? 14.831 6.838 -14.159 1.00 96.62 214 TYR A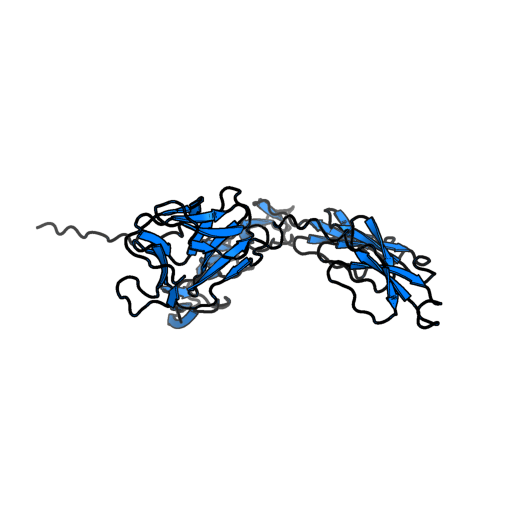 C 1
ATOM 1550 O O . TYR A 1 214 ? 14.563 7.585 -13.218 1.00 96.62 214 TYR A O 1
ATOM 1558 N N . HIS A 1 215 ? 14.405 5.583 -14.249 1.00 94.62 215 HIS A N 1
ATOM 1559 C CA . HIS A 1 215 ? 13.591 4.902 -13.256 1.00 94.62 215 HIS A CA 1
ATOM 1560 C C . HIS A 1 215 ? 14.476 4.142 -12.270 1.00 94.62 215 HIS A C 1
ATOM 1562 O O . HIS A 1 215 ? 15.364 3.379 -12.655 1.00 94.62 215 HIS A O 1
ATOM 1568 N N . GLN A 1 216 ? 14.177 4.292 -10.986 1.00 91.81 216 GLN A N 1
ATOM 1569 C CA . GLN A 1 216 ? 14.803 3.518 -9.919 1.00 91.81 216 GLN A CA 1
ATOM 1570 C C . GLN A 1 216 ? 13.834 3.287 -8.762 1.00 91.81 216 GLN A C 1
ATOM 1572 O O . GLN A 1 216 ? 12.837 3.997 -8.621 1.00 91.81 216 GLN A O 1
ATOM 1577 N N . LEU A 1 217 ? 14.120 2.282 -7.940 1.00 88.19 217 LEU A N 1
ATOM 1578 C CA . LEU A 1 217 ? 13.370 2.007 -6.723 1.00 88.19 217 LEU A CA 1
ATOM 1579 C C . LEU A 1 217 ? 13.463 3.199 -5.774 1.00 88.19 217 LEU A C 1
ATOM 1581 O O . LEU A 1 217 ? 14.533 3.784 -5.579 1.00 88.19 217 LEU A O 1
ATOM 1585 N N . VAL A 1 218 ? 12.331 3.535 -5.158 1.00 87.94 218 VAL A N 1
ATOM 1586 C CA . VAL A 1 218 ? 12.252 4.629 -4.196 1.00 87.94 218 VAL A CA 1
ATOM 1587 C C . VAL A 1 218 ? 13.192 4.390 -3.009 1.00 87.94 218 VAL A C 1
ATOM 1589 O O . VAL A 1 218 ? 13.217 3.317 -2.404 1.00 87.94 218 VAL A O 1
ATOM 1592 N N . LYS A 1 219 ? 13.991 5.405 -2.672 1.00 88.31 219 LYS A N 1
ATOM 1593 C CA . LYS A 1 219 ? 14.939 5.417 -1.549 1.00 88.31 219 LYS A CA 1
ATOM 1594 C C . LYS A 1 219 ? 14.842 6.765 -0.839 1.00 88.31 219 LYS A C 1
ATOM 1596 O O . LYS A 1 219 ? 14.387 7.753 -1.415 1.00 88.31 219 LYS A O 1
ATOM 1601 N N . ASP A 1 220 ? 15.223 6.786 0.433 1.00 89.06 220 ASP A N 1
ATOM 1602 C CA . ASP A 1 220 ? 15.238 8.026 1.209 1.00 89.06 220 ASP A CA 1
ATOM 1603 C C . ASP A 1 220 ? 16.235 9.035 0.620 1.00 89.06 220 ASP A C 1
ATOM 1605 O O . ASP A 1 220 ? 17.350 8.674 0.244 1.00 89.06 220 ASP A O 1
ATOM 1609 N N . GLY A 1 221 ? 15.820 10.297 0.527 1.00 90.56 221 GLY A N 1
ATOM 1610 C CA . GLY A 1 221 ? 16.656 11.406 0.080 1.00 90.56 221 GLY A CA 1
ATOM 1611 C C . GLY A 1 221 ? 16.856 11.543 -1.428 1.00 90.56 221 GLY A C 1
ATOM 1612 O O . GLY A 1 221 ? 17.647 12.396 -1.834 1.00 90.56 221 GLY A O 1
ATOM 1613 N N . LEU A 1 222 ? 16.164 10.753 -2.255 1.00 93.38 222 LEU A N 1
ATOM 1614 C CA . LEU A 1 222 ? 16.226 10.896 -3.711 1.00 93.38 222 LEU A CA 1
ATOM 1615 C C . LEU A 1 222 ? 15.620 12.223 -4.176 1.00 93.38 222 LEU A C 1
ATOM 1617 O O . LEU A 1 222 ? 14.639 12.702 -3.614 1.00 93.38 222 LEU A O 1
ATOM 1621 N N . TYR A 1 223 ? 16.171 12.777 -5.253 1.00 95.56 223 TYR A N 1
ATOM 1622 C CA . TYR A 1 223 ? 15.543 13.861 -6.002 1.00 95.56 223 TYR A CA 1
ATOM 1623 C C . TYR A 1 223 ? 14.748 13.266 -7.156 1.00 95.56 223 TYR A C 1
ATOM 1625 O O . TYR A 1 223 ? 15.319 12.605 -8.021 1.00 95.56 223 TYR A O 1
ATOM 1633 N N . VAL A 1 224 ? 13.438 13.478 -7.152 1.00 96.38 224 VAL A N 1
ATOM 1634 C CA . VAL A 1 224 ? 12.542 12.999 -8.204 1.00 96.38 224 VAL A CA 1
ATOM 1635 C C . VAL A 1 224 ? 12.233 14.112 -9.199 1.00 96.38 224 VAL A C 1
ATOM 1637 O O . VAL A 1 224 ? 12.154 15.276 -8.814 1.00 96.38 224 VAL A O 1
ATOM 1640 N N . CYS A 1 225 ? 12.090 13.764 -10.473 1.00 95.88 225 CYS A N 1
ATOM 1641 C CA . CYS A 1 225 ? 11.768 14.683 -11.561 1.00 95.88 225 CYS A CA 1
ATOM 1642 C C . CYS A 1 225 ? 10.298 15.120 -11.547 1.00 95.88 225 CYS A C 1
ATOM 1644 O O . CYS A 1 225 ? 9.489 14.508 -10.839 1.00 95.88 225 CYS A O 1
ATOM 1646 N N . PRO A 1 226 ? 9.920 16.139 -12.349 1.00 89.06 226 PRO A N 1
ATOM 1647 C CA . PRO A 1 226 ? 8.521 16.510 -12.484 1.00 89.06 226 PRO A CA 1
ATOM 1648 C C . PRO A 1 226 ? 7.783 15.316 -13.084 1.00 89.06 226 PRO A C 1
ATOM 1650 O O . PRO A 1 226 ? 8.377 14.562 -13.848 1.00 89.06 226 PRO A O 1
ATOM 1653 N N . GLU A 1 227 ? 6.518 15.126 -12.709 1.00 84.69 227 GLU A N 1
ATOM 1654 C CA . GLU A 1 227 ? 5.685 13.970 -13.099 1.00 84.69 227 GLU A CA 1
ATOM 1655 C C . GLU A 1 227 ? 6.023 12.643 -12.396 1.00 84.69 227 GLU A C 1
ATOM 1657 O O . GLU A 1 227 ? 5.225 11.707 -12.458 1.00 84.69 227 GLU A O 1
ATOM 1662 N N . SER A 1 228 ? 7.135 12.551 -11.655 1.00 92.75 228 SER A N 1
ATOM 1663 C CA . SER A 1 228 ? 7.375 11.378 -10.812 1.00 92.75 228 SER A CA 1
ATOM 1664 C C . SER A 1 228 ? 6.343 11.312 -9.678 1.00 92.75 228 SER A C 1
ATOM 1666 O O . SER A 1 228 ? 6.123 12.316 -8.993 1.00 92.75 228 SER A O 1
ATOM 1668 N N . PRO A 1 229 ? 5.759 10.133 -9.390 1.00 89.38 229 PRO A N 1
ATOM 1669 C CA . PRO A 1 229 ? 4.928 9.962 -8.210 1.00 89.38 229 PRO A CA 1
ATOM 1670 C C . PRO A 1 229 ? 5.769 10.120 -6.938 1.00 89.38 229 PRO A C 1
ATOM 1672 O O . PRO A 1 229 ? 6.970 9.834 -6.927 1.00 89.38 229 PRO A O 1
ATOM 1675 N N . VAL A 1 230 ? 5.111 10.526 -5.852 1.00 84.94 230 VAL A N 1
ATOM 1676 C CA . VAL A 1 230 ? 5.636 10.426 -4.484 1.00 84.94 230 VAL A CA 1
ATOM 1677 C C . VAL A 1 230 ? 4.997 9.181 -3.864 1.00 84.94 230 VAL A C 1
ATOM 1679 O O . VAL A 1 230 ? 3.794 9.200 -3.597 1.00 84.94 230 VAL A O 1
ATOM 1682 N N . PRO A 1 231 ? 5.741 8.073 -3.687 1.00 80.75 231 PRO A N 1
ATOM 1683 C CA . PRO A 1 231 ? 5.171 6.846 -3.139 1.00 80.75 231 PRO A CA 1
ATOM 1684 C C . PRO A 1 231 ? 4.653 7.031 -1.708 1.00 80.75 231 PRO A C 1
ATOM 1686 O O . PRO A 1 231 ? 5.167 7.863 -0.959 1.00 80.75 231 PRO A O 1
ATOM 1689 N N . SER A 1 232 ? 3.671 6.217 -1.304 1.00 76.69 232 SER A N 1
ATOM 1690 C CA . SER A 1 232 ? 3.213 6.202 0.094 1.00 76.69 232 SER A CA 1
ATOM 1691 C C . SER A 1 232 ? 4.383 5.916 1.045 1.00 76.69 232 SER A C 1
ATOM 1693 O O . SER A 1 232 ? 5.310 5.171 0.716 1.00 76.69 232 SER A O 1
ATOM 1695 N N . GLY A 1 233 ? 4.366 6.551 2.216 1.00 80.19 233 GLY A N 1
ATOM 1696 C CA . GLY A 1 233 ? 5.479 6.520 3.165 1.00 80.19 233 GLY A CA 1
ATOM 1697 C C . GLY A 1 233 ? 6.614 7.497 2.842 1.00 80.19 233 GLY A C 1
ATOM 1698 O O . GLY A 1 233 ? 7.610 7.506 3.566 1.00 80.19 233 GLY A O 1
ATOM 1699 N N . TYR A 1 234 ? 6.474 8.334 1.809 1.00 85.69 234 TYR A N 1
ATOM 1700 C CA . TYR A 1 234 ? 7.403 9.414 1.479 1.00 85.69 234 TYR A CA 1
ATOM 1701 C C . TYR A 1 234 ? 6.690 10.766 1.414 1.00 85.69 234 TYR A C 1
ATOM 1703 O O . TYR A 1 234 ? 5.483 10.849 1.203 1.00 85.69 234 TYR A O 1
ATOM 1711 N N . PHE A 1 235 ? 7.453 11.843 1.584 1.00 85.75 235 PHE A N 1
ATOM 1712 C CA . PHE A 1 235 ? 6.972 13.215 1.445 1.00 85.75 235 PHE A CA 1
ATOM 1713 C C . PHE A 1 235 ? 8.024 14.100 0.772 1.00 85.75 235 PHE A C 1
ATOM 1715 O O . PHE A 1 235 ? 9.221 13.800 0.806 1.00 85.75 235 PHE A O 1
ATOM 1722 N N . ILE A 1 236 ? 7.586 15.210 0.177 1.00 88.12 236 ILE A N 1
ATOM 1723 C CA . ILE A 1 236 ? 8.487 16.210 -0.403 1.00 88.12 236 ILE A CA 1
ATOM 1724 C C . ILE A 1 236 ? 9.118 17.027 0.727 1.00 88.12 236 ILE A C 1
ATOM 1726 O O . ILE A 1 236 ? 8.430 17.640 1.536 1.00 88.12 236 ILE A O 1
ATOM 1730 N N . SER A 1 237 ? 10.445 17.036 0.754 1.00 89.75 237 SER A N 1
ATOM 1731 C CA . SER A 1 237 ? 11.282 17.607 1.817 1.00 89.75 237 SER A CA 1
ATOM 1732 C C . SER A 1 237 ? 12.204 18.733 1.343 1.00 89.75 237 SER A C 1
ATOM 1734 O O . SER A 1 237 ? 12.854 19.379 2.157 1.00 89.75 237 SER A O 1
ATOM 1736 N N . GLY A 1 238 ? 12.279 18.973 0.035 1.00 91.44 238 GLY A N 1
ATOM 1737 C CA . GLY A 1 238 ? 13.100 20.027 -0.550 1.00 91.44 238 GLY A CA 1
ATOM 1738 C C . GLY A 1 238 ? 12.956 20.075 -2.065 1.00 91.44 238 GLY A C 1
ATOM 1739 O O . GLY A 1 238 ? 12.233 19.268 -2.653 1.00 91.44 238 GLY A O 1
ATOM 1740 N N . ASN A 1 239 ? 13.655 21.012 -2.697 1.00 94.50 239 ASN A N 1
ATOM 1741 C CA . ASN A 1 239 ? 13.681 21.174 -4.144 1.00 94.50 239 ASN A CA 1
ATOM 1742 C C . ASN A 1 239 ? 15.103 21.460 -4.651 1.00 94.50 239 ASN A C 1
ATOM 1744 O O . ASN A 1 239 ? 15.975 21.889 -3.902 1.00 94.50 239 ASN A O 1
ATOM 1748 N N . ASP A 1 240 ? 15.319 21.196 -5.933 1.00 94.25 240 ASP A N 1
ATOM 1749 C CA . ASP A 1 240 ? 16.506 21.572 -6.694 1.00 94.25 240 ASP A CA 1
ATOM 1750 C C . ASP A 1 240 ? 16.048 22.028 -8.080 1.00 94.25 240 ASP A C 1
ATOM 1752 O O . ASP A 1 240 ? 15.555 21.229 -8.870 1.00 94.25 240 ASP A O 1
ATOM 1756 N N . LEU A 1 241 ? 16.201 23.315 -8.389 1.00 94.06 241 LEU A N 1
ATOM 1757 C CA . LEU A 1 241 ? 15.755 23.893 -9.662 1.00 94.06 241 LEU A CA 1
ATOM 1758 C C . LEU A 1 241 ? 16.607 23.448 -10.863 1.00 94.06 241 LEU A C 1
ATOM 1760 O O . LEU A 1 241 ? 16.180 23.594 -12.005 1.00 94.06 241 LEU A O 1
ATOM 1764 N N . THR A 1 242 ? 17.801 22.904 -10.624 1.00 93.81 242 THR A N 1
ATOM 1765 C CA . THR A 1 242 ? 18.722 22.456 -11.681 1.00 93.81 242 THR A CA 1
ATOM 1766 C C . THR A 1 242 ? 18.550 20.979 -12.039 1.00 93.81 242 THR A C 1
ATOM 1768 O O . THR A 1 242 ? 18.998 20.538 -13.104 1.00 93.81 242 THR A O 1
ATOM 1771 N N . GLY A 1 243 ? 17.848 20.227 -11.187 1.00 91.75 243 GLY A N 1
ATOM 1772 C CA . GLY A 1 243 ? 17.595 18.803 -11.350 1.00 91.75 243 GLY A CA 1
ATOM 1773 C C . GLY A 1 243 ? 16.881 18.447 -12.659 1.00 91.75 243 GLY A C 1
ATOM 1774 O O . GLY A 1 243 ? 16.215 19.272 -13.293 1.00 91.75 243 GLY A O 1
ATOM 1775 N N . CYS A 1 244 ? 17.039 17.188 -13.081 1.00 93.56 244 CYS A N 1
ATOM 1776 C CA . CYS A 1 244 ? 16.361 16.615 -14.252 1.00 93.56 244 CYS A CA 1
ATOM 1777 C C . CYS A 1 244 ? 16.563 17.424 -15.544 1.00 93.56 244 CYS A C 1
ATOM 1779 O O . CYS A 1 244 ? 15.625 17.704 -16.291 1.00 93.56 244 CYS A O 1
ATOM 1781 N N . SER A 1 245 ? 17.816 17.812 -15.804 1.00 92.75 245 SER A N 1
ATOM 1782 C CA . SER A 1 245 ? 18.209 18.635 -16.958 1.00 92.75 245 SER A CA 1
ATOM 1783 C C . SER A 1 245 ? 17.490 19.989 -17.014 1.00 92.75 245 SER A C 1
ATOM 1785 O O . SER A 1 245 ? 17.019 20.406 -18.081 1.00 92.75 245 SER A O 1
ATOM 1787 N N . GLY A 1 246 ? 17.413 20.665 -15.863 1.00 92.06 246 GLY A N 1
ATOM 1788 C CA . GLY A 1 246 ? 16.845 22.007 -15.725 1.00 92.06 246 GLY A CA 1
ATOM 1789 C C . GLY A 1 246 ? 15.318 22.061 -15.692 1.00 92.06 246 GLY A C 1
ATOM 1790 O O . GLY A 1 246 ? 14.757 23.131 -15.902 1.00 92.06 246 GLY A O 1
ATOM 1791 N N . LEU A 1 247 ? 14.644 20.928 -15.475 1.00 92.31 247 LEU A N 1
ATOM 1792 C CA . LEU A 1 247 ? 13.193 20.893 -15.259 1.00 92.31 247 LEU A CA 1
ATOM 1793 C C . LEU A 1 247 ? 12.807 21.121 -13.789 1.00 92.31 247 LEU A C 1
ATOM 1795 O O . LEU A 1 247 ? 11.640 21.362 -13.486 1.00 92.31 247 LEU A O 1
ATOM 1799 N N . GLY A 1 248 ? 13.784 21.046 -12.887 1.00 94.06 248 GLY A N 1
ATOM 1800 C CA . GLY A 1 248 ? 13.566 21.028 -11.451 1.00 94.06 248 GLY A CA 1
ATOM 1801 C C . GLY A 1 248 ? 13.338 19.609 -10.931 1.00 94.06 248 GLY A C 1
ATOM 1802 O O . GLY A 1 248 ? 12.887 18.721 -11.650 1.00 94.06 248 GLY A O 1
ATOM 1803 N N . ALA A 1 249 ? 13.686 19.387 -9.671 1.00 95.94 249 ALA A N 1
ATOM 1804 C CA . ALA A 1 249 ? 13.502 18.131 -8.966 1.00 95.94 249 ALA A CA 1
ATOM 1805 C C . ALA A 1 249 ? 13.075 18.379 -7.513 1.00 95.94 249 ALA A C 1
ATOM 1807 O O . ALA A 1 249 ? 13.360 19.428 -6.931 1.00 95.94 249 ALA A O 1
ATOM 1808 N N . TRP A 1 250 ? 12.414 17.395 -6.908 1.00 95.88 250 TRP A N 1
ATOM 1809 C CA . TRP A 1 250 ? 11.906 17.448 -5.538 1.00 95.88 250 TRP A CA 1
ATOM 1810 C C . TRP A 1 250 ? 12.589 16.376 -4.706 1.00 95.88 250 TRP A C 1
ATOM 1812 O O . TRP A 1 250 ? 12.578 15.201 -5.067 1.00 95.88 250 TRP A O 1
ATOM 1822 N N . ARG A 1 251 ? 13.174 16.761 -3.572 1.00 95.19 251 ARG A N 1
ATOM 1823 C CA . ARG A 1 251 ? 13.768 15.797 -2.648 1.00 95.19 251 ARG A CA 1
ATOM 1824 C C . ARG A 1 251 ? 12.660 15.070 -1.905 1.00 95.19 251 ARG A C 1
ATOM 1826 O O . ARG A 1 251 ? 11.961 15.695 -1.107 1.00 95.19 251 ARG A O 1
ATOM 1833 N N . ILE A 1 252 ? 12.533 13.766 -2.090 1.00 91.88 252 ILE A N 1
ATOM 1834 C CA . ILE A 1 252 ? 11.644 12.934 -1.281 1.00 91.88 252 ILE A CA 1
ATOM 1835 C C . ILE A 1 252 ? 12.389 12.398 -0.060 1.00 91.88 252 ILE A C 1
ATOM 1837 O O . ILE A 1 252 ? 13.544 11.988 -0.151 1.00 91.88 252 ILE A O 1
ATOM 1841 N N . SER A 1 253 ? 11.728 12.410 1.091 1.00 89.62 253 SER A N 1
ATOM 1842 C CA . SER A 1 253 ? 12.220 11.784 2.319 1.00 89.62 253 SER A CA 1
ATOM 1843 C C . SER A 1 253 ? 11.228 10.752 2.817 1.00 89.62 253 SER A C 1
ATOM 1845 O O . SER A 1 253 ? 10.020 10.911 2.636 1.00 89.62 253 SER A O 1
ATOM 1847 N N . LYS A 1 254 ? 11.730 9.700 3.453 1.00 86.75 254 LYS A N 1
ATOM 1848 C CA . LYS A 1 254 ? 10.914 8.680 4.096 1.00 86.75 254 LYS A CA 1
ATOM 1849 C C . LYS A 1 254 ? 10.266 9.272 5.346 1.00 86.75 254 LYS A C 1
ATOM 1851 O O . LYS A 1 254 ? 10.920 9.939 6.147 1.00 86.75 254 LYS A O 1
ATOM 1856 N N . ILE A 1 255 ? 8.973 9.028 5.514 1.00 85.81 255 ILE A N 1
ATOM 1857 C CA . ILE A 1 255 ? 8.242 9.414 6.718 1.00 85.81 255 ILE A CA 1
ATOM 1858 C C . ILE A 1 255 ? 8.759 8.551 7.878 1.00 85.81 255 ILE A C 1
ATOM 1860 O O . ILE A 1 255 ? 8.870 7.329 7.760 1.00 85.81 255 ILE A O 1
ATOM 1864 N N . SER A 1 256 ? 9.098 9.187 9.000 1.00 85.88 256 SER A N 1
ATOM 1865 C CA . SER A 1 256 ? 9.599 8.478 10.179 1.00 85.88 256 SER A CA 1
ATOM 1866 C C . SER A 1 256 ? 8.473 7.727 10.885 1.00 85.88 256 SER A C 1
ATOM 1868 O O . SER A 1 256 ? 7.491 8.328 11.307 1.00 85.88 256 SER A O 1
ATOM 1870 N N . THR A 1 257 ? 8.643 6.421 11.077 1.00 87.31 257 THR A N 1
ATOM 1871 C CA . THR A 1 257 ? 7.718 5.570 11.845 1.00 87.31 257 THR A CA 1
ATOM 1872 C C . THR A 1 257 ? 8.182 5.363 13.290 1.00 87.31 257 THR A C 1
ATOM 1874 O O . THR A 1 257 ? 7.621 4.554 14.024 1.00 87.31 257 THR A O 1
ATOM 1877 N N . THR A 1 258 ? 9.217 6.062 13.748 1.00 91.06 258 THR A N 1
ATOM 1878 C CA . THR A 1 258 ? 9.664 5.945 15.142 1.00 91.06 258 THR A CA 1
ATOM 1879 C C . THR A 1 258 ? 8.725 6.751 16.046 1.00 91.06 258 THR A C 1
ATOM 1881 O O . THR A 1 258 ? 8.542 7.940 15.796 1.00 91.06 258 THR A O 1
ATOM 1884 N N . PRO A 1 259 ? 8.120 6.180 17.101 1.00 93.25 259 PRO A N 1
ATOM 1885 C CA . PRO A 1 259 ? 7.339 6.980 18.043 1.00 93.25 259 PRO A CA 1
ATOM 1886 C C . PRO A 1 259 ? 8.211 8.059 18.696 1.00 93.25 259 PRO A C 1
ATOM 1888 O O . PRO A 1 259 ? 9.328 7.769 19.128 1.00 93.25 259 PRO A O 1
ATOM 1891 N N . GLY A 1 260 ? 7.731 9.299 18.776 1.00 94.19 260 GLY A N 1
ATOM 1892 C CA . GLY A 1 260 ? 8.556 10.399 19.274 1.00 94.19 260 GLY A CA 1
ATOM 1893 C C . GLY A 1 260 ? 7.978 11.788 19.041 1.00 94.19 260 GLY A C 1
ATOM 1894 O O . GLY A 1 260 ? 6.870 11.942 18.535 1.00 94.19 260 GLY A O 1
ATOM 1895 N N . TRP A 1 261 ? 8.745 12.806 19.431 1.00 93.81 261 TRP A N 1
ATOM 1896 C CA . TRP A 1 261 ? 8.400 14.211 19.223 1.00 93.81 261 TRP A CA 1
ATOM 1897 C C . TRP A 1 261 ? 8.876 14.689 17.854 1.00 93.81 261 TRP A C 1
ATOM 1899 O O . TRP A 1 261 ? 10.056 14.580 17.532 1.00 93.81 261 TRP A O 1
ATOM 1909 N N . TYR A 1 262 ? 7.960 15.272 17.088 1.00 92.62 262 TYR A N 1
ATOM 1910 C CA . TYR A 1 262 ? 8.214 15.823 15.763 1.00 92.62 262 TYR A CA 1
ATOM 1911 C C . TYR A 1 262 ? 7.730 17.264 15.695 1.00 92.62 262 TYR A C 1
ATOM 1913 O O . TYR A 1 262 ? 6.732 17.615 16.320 1.00 92.62 262 TYR A O 1
ATOM 1921 N N . CYS A 1 263 ? 8.421 18.107 14.934 1.00 91.62 263 CYS A N 1
ATOM 1922 C CA . CYS A 1 263 ? 8.011 19.497 14.765 1.00 91.62 263 CYS A CA 1
ATOM 1923 C C . CYS A 1 263 ? 6.639 19.604 14.098 1.00 91.62 263 CYS A C 1
ATOM 1925 O O . CYS A 1 263 ? 6.242 18.741 13.312 1.00 91.62 263 CYS A O 1
ATOM 1927 N N . ALA A 1 264 ? 5.916 20.682 14.396 1.00 88.50 264 ALA A N 1
ATOM 1928 C CA . ALA A 1 264 ? 4.697 21.020 13.676 1.00 88.50 264 ALA A CA 1
ATOM 1929 C C . ALA A 1 264 ? 4.959 21.058 12.157 1.00 88.50 264 ALA A C 1
ATOM 1931 O O . ALA A 1 264 ? 5.966 21.601 11.705 1.00 88.50 264 ALA A O 1
ATOM 1932 N N . GLY A 1 265 ? 4.068 20.440 11.378 1.00 84.50 265 GLY A N 1
ATOM 1933 C CA . GLY A 1 265 ? 4.223 20.279 9.927 1.00 84.50 265 GLY A CA 1
ATOM 1934 C C . GLY A 1 265 ? 4.974 19.017 9.490 1.00 84.50 265 GLY A C 1
ATOM 1935 O O . GLY A 1 265 ? 4.986 18.716 8.299 1.00 84.50 265 GLY A O 1
ATOM 1936 N N . ALA A 1 266 ? 5.556 18.245 10.416 1.00 87.62 266 ALA A N 1
ATOM 1937 C CA . ALA A 1 266 ? 6.092 16.930 10.081 1.00 87.62 266 ALA A CA 1
ATOM 1938 C C . ALA A 1 266 ? 4.966 15.993 9.595 1.00 87.62 266 ALA A C 1
ATOM 1940 O O . ALA A 1 266 ? 3.893 15.965 10.206 1.00 87.62 266 ALA A O 1
ATOM 1941 N N . PRO A 1 267 ? 5.199 15.209 8.529 1.00 89.25 267 PRO A N 1
ATOM 1942 C CA . PRO A 1 267 ? 4.219 14.249 8.033 1.00 89.25 267 PRO A CA 1
ATOM 1943 C C . PRO A 1 267 ? 3.921 13.184 9.091 1.00 89.25 267 PRO A C 1
ATOM 1945 O O . PRO A 1 267 ? 4.807 12.779 9.845 1.00 89.25 267 PRO A O 1
ATOM 1948 N N . ILE A 1 268 ? 2.669 12.732 9.130 1.00 87.44 268 ILE A N 1
ATOM 1949 C CA . ILE A 1 268 ? 2.200 11.687 10.043 1.00 87.44 268 ILE A CA 1
ATOM 1950 C C . ILE A 1 268 ? 2.082 10.393 9.229 1.00 87.44 268 ILE A C 1
ATOM 1952 O O . ILE A 1 268 ? 1.397 10.412 8.205 1.00 87.44 268 ILE A O 1
ATOM 1956 N N . PRO A 1 269 ? 2.737 9.288 9.630 1.00 85.75 269 PRO A N 1
ATOM 1957 C CA . PRO A 1 269 ? 2.575 8.012 8.943 1.00 85.75 269 PRO A CA 1
ATOM 1958 C C . PRO A 1 269 ? 1.131 7.498 8.990 1.00 85.75 269 PRO A C 1
ATOM 1960 O O . PRO A 1 269 ? 0.396 7.748 9.948 1.00 85.75 269 PRO A O 1
ATOM 1963 N N . ASP A 1 270 ? 0.749 6.688 8.004 1.00 80.12 270 ASP A N 1
ATOM 1964 C CA . ASP A 1 270 ? -0.530 5.978 8.036 1.00 80.12 270 ASP A CA 1
ATOM 1965 C C . ASP A 1 270 ? -0.639 5.115 9.303 1.00 80.12 270 ASP A C 1
ATOM 1967 O O . ASP A 1 270 ? 0.296 4.416 9.700 1.00 80.12 270 ASP A O 1
ATOM 1971 N N . GLY A 1 271 ? -1.791 5.185 9.972 1.00 84.81 271 GLY A N 1
ATOM 1972 C CA . GLY A 1 271 ? -2.023 4.484 11.236 1.00 84.81 271 GLY A CA 1
ATOM 1973 C C . GLY A 1 271 ? -1.387 5.139 12.467 1.00 84.81 271 GLY A C 1
ATOM 1974 O O . GLY A 1 271 ? -1.521 4.587 13.559 1.00 84.81 271 GLY A O 1
ATOM 1975 N N . TYR A 1 272 ? -0.728 6.295 12.337 1.00 90.44 272 TYR A N 1
ATOM 1976 C CA . TYR A 1 272 ? -0.197 7.057 13.471 1.00 90.44 272 TYR A CA 1
ATOM 1977 C C . TYR A 1 272 ? -1.164 8.161 13.889 1.00 90.44 272 TYR A C 1
ATOM 1979 O O . TYR A 1 272 ? -2.004 8.619 13.118 1.00 90.44 272 TYR A O 1
ATOM 1987 N N . VAL A 1 273 ? -1.038 8.580 15.143 1.00 95.00 273 VAL A N 1
ATOM 1988 C CA . VAL A 1 273 ? -1.852 9.621 15.771 1.00 95.00 273 VAL A CA 1
ATOM 1989 C C . VAL A 1 273 ? -0.984 10.542 16.618 1.00 95.00 273 VAL A C 1
ATOM 1991 O O . VAL A 1 273 ? 0.107 10.168 17.057 1.00 95.00 273 VAL A O 1
ATOM 1994 N N . LEU A 1 274 ? -1.481 11.754 16.852 1.00 96.19 274 LEU A N 1
ATOM 1995 C CA . LEU A 1 274 ? -0.842 12.747 17.710 1.00 96.19 274 LEU A CA 1
ATOM 1996 C C . LEU A 1 274 ? -1.417 12.630 19.117 1.00 96.19 274 LEU A C 1
ATOM 1998 O O . LEU A 1 274 ? -2.627 12.735 19.282 1.00 96.19 274 LEU A O 1
ATOM 2002 N N . THR A 1 275 ? -0.587 12.429 20.137 1.00 96.06 275 THR A N 1
ATOM 2003 C CA . THR A 1 275 ? -1.072 12.184 21.517 1.00 96.06 275 THR A CA 1
ATOM 2004 C C . THR A 1 275 ? -0.502 13.143 22.550 1.00 96.06 275 THR A C 1
ATOM 2006 O O . THR A 1 275 ? -0.844 13.077 23.727 1.00 96.06 275 THR A O 1
ATOM 2009 N N . GLY A 1 276 ? 0.388 14.034 22.127 1.00 94.81 276 GLY A N 1
ATOM 2010 C CA . GLY A 1 276 ? 0.937 15.085 22.966 1.00 94.81 276 GLY A CA 1
ATOM 2011 C C . GLY A 1 276 ? 1.279 16.304 22.129 1.00 94.81 276 GLY A C 1
ATOM 2012 O O . GLY A 1 276 ? 1.626 16.175 20.957 1.00 94.81 276 GLY A O 1
ATOM 2013 N N . PHE A 1 277 ? 1.196 17.478 22.747 1.00 95.56 277 PHE A N 1
ATOM 2014 C CA . PHE A 1 277 ? 1.572 18.749 22.140 1.00 95.56 277 PHE A CA 1
ATOM 2015 C C . PHE A 1 277 ? 2.492 19.518 23.082 1.00 95.56 277 PHE A C 1
ATOM 2017 O O . PHE A 1 277 ? 2.185 19.662 24.261 1.00 95.56 277 PHE A O 1
ATOM 2024 N N . MET A 1 278 ? 3.609 20.023 22.575 1.00 93.81 278 MET A N 1
ATOM 2025 C CA . MET A 1 278 ? 4.575 20.823 23.319 1.00 93.81 278 MET A CA 1
ATOM 2026 C C . MET A 1 278 ? 4.794 22.133 22.567 1.00 93.81 278 MET A C 1
ATOM 2028 O O . MET A 1 278 ? 5.473 22.150 21.544 1.00 93.81 278 MET A O 1
ATOM 2032 N N . SER A 1 279 ? 4.238 23.236 23.073 1.00 91.56 279 SER A N 1
ATOM 2033 C CA . SER A 1 279 ? 4.299 24.550 22.412 1.00 91.56 279 SER A CA 1
ATOM 2034 C C . SER A 1 279 ? 5.719 25.111 22.292 1.00 91.56 279 SER A C 1
ATOM 2036 O O . SER A 1 279 ? 6.032 25.790 21.323 1.00 91.56 279 SER A O 1
ATOM 2038 N N . THR A 1 280 ? 6.603 24.791 23.239 1.00 91.94 280 THR A N 1
ATOM 2039 C CA . THR A 1 280 ? 8.018 25.200 23.225 1.00 91.94 280 THR A CA 1
ATOM 2040 C C . THR A 1 280 ? 8.907 24.297 22.365 1.00 91.94 280 THR A C 1
ATOM 2042 O O . THR A 1 280 ? 10.080 24.609 22.156 1.00 91.94 280 THR A O 1
ATOM 2045 N N . GLY A 1 281 ? 8.369 23.184 21.856 1.00 88.75 281 GLY A N 1
ATOM 2046 C CA . GLY A 1 281 ? 9.107 22.249 21.014 1.00 88.75 281 GLY A CA 1
ATOM 2047 C C . GLY A 1 281 ? 9.577 22.893 19.708 1.00 88.75 281 GLY A C 1
ATOM 2048 O O . GLY A 1 281 ? 8.969 23.842 19.217 1.00 88.75 281 GLY A O 1
ATOM 2049 N N . CYS A 1 282 ? 10.672 22.374 19.147 1.00 89.31 282 CYS A N 1
ATOM 2050 C CA . CYS A 1 282 ? 11.248 22.846 17.883 1.00 89.31 282 CYS A CA 1
ATOM 2051 C C . CYS A 1 282 ? 11.497 24.360 17.842 1.00 89.31 282 CYS A C 1
ATOM 2053 O O . CYS A 1 282 ? 11.013 25.057 16.954 1.00 89.31 282 CYS A O 1
ATOM 2055 N N . ASN A 1 283 ? 12.248 24.867 18.827 1.00 90.94 283 ASN A N 1
ATOM 2056 C CA . ASN A 1 283 ? 12.600 26.286 18.947 1.00 90.94 283 ASN A CA 1
ATOM 2057 C C . ASN A 1 283 ? 11.372 27.220 18.950 1.00 90.94 283 ASN A C 1
ATOM 2059 O O . ASN A 1 283 ? 11.416 28.313 18.393 1.00 90.94 283 ASN A O 1
ATOM 2063 N N . GLY A 1 284 ? 10.267 26.780 19.565 1.00 86.75 284 GLY A N 1
ATOM 2064 C CA . GLY A 1 284 ? 9.027 27.555 19.672 1.00 86.75 284 GLY A CA 1
ATOM 2065 C C . GLY A 1 284 ? 8.048 27.403 18.504 1.00 86.75 284 GLY A C 1
ATOM 2066 O O . GLY A 1 284 ? 6.987 28.018 18.539 1.00 86.75 284 GLY A O 1
ATOM 2067 N N . ALA A 1 285 ? 8.349 26.575 17.497 1.00 87.06 285 ALA A N 1
ATOM 2068 C CA . ALA A 1 285 ? 7.403 26.254 16.420 1.00 87.06 285 ALA A CA 1
ATOM 2069 C C . ALA A 1 285 ? 6.294 25.272 16.856 1.00 87.06 285 ALA A C 1
ATOM 2071 O O . ALA A 1 285 ? 5.295 25.098 16.158 1.00 87.06 285 ALA A O 1
ATOM 2072 N N . GLY A 1 286 ? 6.472 24.621 18.006 1.00 91.19 286 GLY A N 1
ATOM 2073 C CA . GLY A 1 286 ? 5.612 23.559 18.501 1.00 91.19 286 GLY A CA 1
ATOM 2074 C C . GLY A 1 286 ? 6.071 22.178 18.031 1.00 91.19 286 GLY A C 1
ATOM 2075 O O . GLY A 1 286 ? 6.566 21.995 16.916 1.00 91.19 286 GLY A O 1
ATOM 2076 N N . ALA A 1 287 ? 5.889 21.184 18.896 1.00 94.00 287 ALA A N 1
ATOM 2077 C CA . ALA A 1 287 ? 6.141 19.781 18.595 1.00 94.00 287 ALA A CA 1
ATOM 2078 C C . ALA A 1 287 ? 4.952 18.905 18.996 1.00 94.00 287 ALA A C 1
ATOM 2080 O O . ALA A 1 287 ? 4.262 19.172 19.980 1.00 94.00 287 ALA A O 1
ATOM 2081 N N . TRP A 1 288 ? 4.749 17.829 18.247 1.00 95.44 288 TRP A N 1
ATOM 2082 C CA . TRP A 1 288 ? 3.699 16.844 18.452 1.00 95.44 288 TRP A CA 1
ATOM 2083 C C . TRP A 1 288 ? 4.312 15.474 18.699 1.00 95.44 288 TRP A C 1
ATOM 2085 O O . TRP A 1 288 ? 5.243 15.070 18.001 1.00 95.44 288 TRP A O 1
ATOM 2095 N N . TYR A 1 289 ? 3.787 14.752 19.685 1.00 94.56 289 TYR A N 1
ATOM 2096 C CA . TYR A 1 289 ? 4.185 13.372 19.921 1.00 94.56 289 TYR A CA 1
ATOM 2097 C C . TYR A 1 289 ? 3.391 12.450 18.999 1.00 94.56 289 TYR A C 1
ATOM 2099 O O . TYR A 1 289 ? 2.171 12.343 19.144 1.00 94.56 289 TYR A O 1
ATOM 2107 N N . GLN A 1 290 ? 4.081 11.804 18.064 1.00 96.31 290 GLN A N 1
ATOM 2108 C CA . GLN A 1 290 ? 3.512 10.849 17.120 1.00 96.31 290 GLN A CA 1
ATOM 2109 C C . GLN A 1 290 ? 3.741 9.417 17.613 1.00 96.31 290 GLN A C 1
ATOM 2111 O O . GLN A 1 290 ? 4.849 9.072 18.026 1.00 96.31 290 GLN A O 1
ATOM 2116 N N . GLN A 1 291 ? 2.717 8.565 17.537 1.00 93.12 291 GLN A N 1
ATOM 2117 C CA . GLN A 1 291 ? 2.827 7.127 17.811 1.00 93.12 291 GLN A CA 1
ATOM 2118 C C . GLN A 1 291 ? 1.770 6.316 17.040 1.00 93.12 291 GLN A C 1
ATOM 2120 O O . GLN A 1 291 ? 0.764 6.897 16.626 1.00 93.12 291 GLN A O 1
ATOM 2125 N N . PRO A 1 292 ? 1.950 4.989 16.871 1.00 92.12 292 PRO A N 1
ATOM 2126 C CA . PRO A 1 292 ? 0.921 4.124 16.307 1.00 92.12 292 PRO A CA 1
ATOM 2127 C C . PRO A 1 292 ? -0.392 4.235 17.079 1.00 92.12 292 PRO A C 1
ATOM 2129 O O . PRO A 1 292 ? -0.393 4.268 18.315 1.00 92.12 292 PRO A O 1
ATOM 2132 N N . ALA A 1 293 ? -1.506 4.240 16.357 1.00 88.81 293 ALA A N 1
ATOM 2133 C CA . ALA A 1 293 ? -2.824 4.180 16.959 1.00 88.81 293 ALA A CA 1
ATOM 2134 C C . ALA A 1 293 ? -3.029 2.867 17.713 1.00 88.81 293 ALA A C 1
ATOM 2136 O O . ALA A 1 293 ? -2.590 1.795 17.291 1.00 88.81 293 ALA A O 1
ATOM 2137 N N . LYS A 1 294 ? -3.704 2.976 18.853 1.00 90.75 294 LYS A N 1
ATOM 2138 C CA . LYS A 1 294 ? -4.055 1.867 19.737 1.00 90.75 294 LYS A CA 1
ATOM 2139 C C . LYS A 1 294 ? -5.477 2.080 20.226 1.00 90.75 294 LYS A C 1
ATOM 2141 O O . LYS A 1 294 ? -5.911 3.225 20.362 1.00 90.75 294 LYS A O 1
ATOM 2146 N N . ASP A 1 295 ? -6.193 0.992 20.490 1.00 90.88 295 ASP A N 1
ATOM 2147 C CA . ASP A 1 295 ? -7.529 1.080 21.078 1.00 90.88 295 ASP A CA 1
ATOM 2148 C C . ASP A 1 295 ? -7.455 1.738 22.462 1.00 90.88 295 ASP A C 1
ATOM 2150 O O . ASP A 1 295 ? -6.632 1.362 23.297 1.00 90.88 295 ASP A O 1
ATOM 2154 N N . GLY A 1 296 ? -8.310 2.733 22.693 1.00 92.25 296 GLY A N 1
ATOM 2155 C CA . GLY A 1 296 ? -8.398 3.434 23.968 1.00 92.25 296 GLY A CA 1
ATOM 2156 C C . GLY A 1 296 ? -7.320 4.493 24.190 1.00 92.25 296 GLY A C 1
ATOM 2157 O O . GLY A 1 296 ? -6.863 4.668 25.322 1.00 92.25 296 GLY A O 1
ATOM 2158 N N . LEU A 1 297 ? -6.916 5.206 23.137 1.00 94.12 297 LEU A N 1
ATOM 2159 C CA . LEU A 1 297 ? -5.881 6.236 23.208 1.00 94.12 297 LEU A CA 1
ATOM 2160 C C . LEU A 1 297 ? -6.474 7.650 23.148 1.00 94.12 297 LEU A C 1
ATOM 2162 O O . LEU A 1 297 ? -7.299 7.955 22.289 1.00 94.12 297 LEU A O 1
ATOM 2166 N N . TRP A 1 298 ? -6.008 8.542 24.026 1.00 95.06 298 TRP A N 1
ATOM 2167 C CA . TRP A 1 298 ? -6.276 9.976 23.900 1.00 95.06 298 TRP A CA 1
ATOM 2168 C C . TRP A 1 298 ? -5.369 10.588 22.836 1.00 95.06 298 TRP A C 1
ATOM 2170 O O . TRP A 1 298 ? -4.145 10.496 22.920 1.00 95.06 298 TRP A O 1
ATOM 2180 N N . THR A 1 299 ? -5.977 11.232 21.851 1.00 95.56 299 THR A N 1
ATOM 2181 C CA . THR A 1 299 ? -5.304 11.905 20.743 1.00 95.56 299 THR A CA 1
ATOM 2182 C C . THR A 1 299 ? -5.626 13.389 20.772 1.00 95.56 299 THR A C 1
ATOM 2184 O O . THR A 1 299 ? -6.689 13.789 21.234 1.00 95.56 299 THR A O 1
ATOM 2187 N N . CYS A 1 300 ? -4.708 14.235 20.330 1.00 95.31 300 CYS A N 1
ATOM 2188 C CA . CYS A 1 300 ? -4.922 15.674 20.326 1.00 95.31 300 CYS A CA 1
ATOM 2189 C C . CYS A 1 300 ? -5.903 16.084 19.226 1.00 95.31 300 CYS A C 1
ATOM 2191 O O . CYS A 1 300 ? -5.962 15.453 18.169 1.00 95.31 300 CYS A O 1
ATOM 2193 N N . SER A 1 301 ? -6.634 17.181 19.435 1.00 91.88 301 SER A N 1
ATOM 2194 C CA . SER A 1 301 ? -7.424 17.801 18.367 1.00 91.88 301 SER A CA 1
ATOM 2195 C C . SER A 1 301 ? -6.534 18.083 17.149 1.00 91.88 301 SER A C 1
ATOM 2197 O O . SER A 1 301 ? -5.448 18.640 17.293 1.00 91.88 301 SER A O 1
ATOM 2199 N N . GLY A 1 302 ? -6.988 17.691 15.956 1.00 87.50 302 GLY A N 1
ATOM 2200 C CA . GLY A 1 302 ? -6.203 17.778 14.718 1.00 87.50 302 GLY A CA 1
ATOM 2201 C C . GLY A 1 302 ? -5.363 16.534 14.408 1.00 87.50 302 GLY A C 1
ATOM 2202 O O . GLY A 1 302 ? -4.801 16.447 13.319 1.00 87.50 302 GLY A O 1
ATOM 2203 N N . SER A 1 303 ? -5.305 15.550 15.313 1.00 92.50 303 SER A N 1
ATOM 2204 C CA . SER A 1 303 ? -4.796 14.218 14.980 1.00 92.50 303 SER A CA 1
ATOM 2205 C C . SER A 1 303 ? -5.678 13.561 13.912 1.00 92.50 303 SER A C 1
ATOM 2207 O O . SER A 1 303 ? -6.904 13.659 14.008 1.00 92.50 303 SER A O 1
ATOM 2209 N N . PRO A 1 304 ? -5.101 12.825 12.945 1.00 91.00 304 PRO A N 1
ATOM 2210 C CA . PRO A 1 304 ? -5.888 11.963 12.074 1.00 91.00 304 PRO A CA 1
ATOM 2211 C C . PRO A 1 304 ? -6.611 10.877 12.886 1.00 91.00 304 PRO A C 1
ATOM 2213 O O . PRO A 1 304 ? -6.165 10.486 13.971 1.00 91.00 304 PRO A O 1
ATOM 2216 N N . THR A 1 305 ? -7.712 10.365 12.334 1.00 88.12 305 THR A N 1
ATOM 2217 C CA . THR A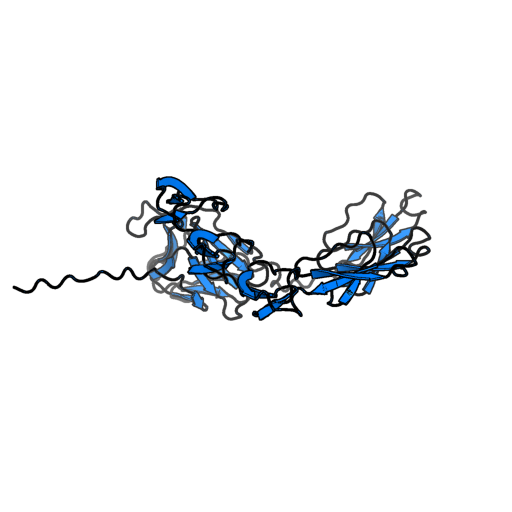 1 305 ? -8.425 9.187 12.845 1.00 88.12 305 THR A CA 1
ATOM 2218 C C . THR A 1 305 ? -8.193 8.033 11.870 1.00 88.12 305 THR A C 1
ATOM 2220 O O . THR A 1 305 ? -8.761 8.048 10.776 1.00 88.12 305 THR A O 1
ATOM 2223 N N . PRO A 1 306 ? -7.337 7.051 12.209 1.00 84.31 306 PRO A N 1
ATOM 2224 C CA . PRO A 1 306 ? -7.079 5.920 11.326 1.00 84.31 306 PRO A CA 1
ATOM 2225 C C . PRO A 1 306 ? -8.342 5.118 11.019 1.00 84.31 306 PRO A C 1
ATOM 2227 O O . PRO A 1 306 ? -9.273 5.062 11.823 1.00 84.31 306 PRO A O 1
ATOM 2230 N N . TYR A 1 307 ? -8.359 4.460 9.859 1.00 80.38 307 TYR A N 1
ATOM 2231 C CA . TYR A 1 307 ? -9.493 3.639 9.444 1.00 80.38 307 TYR A CA 1
ATOM 2232 C C . TYR A 1 307 ? -9.839 2.580 10.504 1.00 80.38 307 TYR A C 1
ATOM 2234 O O . TYR A 1 307 ? -8.954 1.935 11.067 1.00 80.38 307 TYR A O 1
ATOM 2242 N N . GLY A 1 308 ? -11.133 2.408 10.780 1.00 83.69 308 GLY A N 1
ATOM 2243 C CA . GLY A 1 308 ? -11.630 1.491 11.810 1.00 83.69 308 GLY A CA 1
ATOM 2244 C C . GLY A 1 308 ? -11.669 2.070 13.229 1.00 83.69 308 GLY A C 1
ATOM 2245 O O . GLY A 1 308 ? -12.249 1.433 14.107 1.00 83.69 308 GLY A O 1
ATOM 2246 N N . TYR A 1 309 ? -11.112 3.262 13.465 1.00 88.12 309 TYR A N 1
ATOM 2247 C CA . TYR A 1 309 ? -11.214 3.959 14.748 1.00 88.12 309 TYR A CA 1
ATOM 2248 C C . TYR A 1 309 ? -12.329 5.003 14.738 1.00 88.12 309 TYR A C 1
ATOM 2250 O O . TYR A 1 309 ? -12.585 5.648 13.725 1.00 88.12 309 TYR A O 1
ATOM 2258 N N . VAL A 1 310 ? -12.949 5.199 15.900 1.00 92.94 310 VAL A N 1
ATOM 2259 C CA . VAL A 1 310 ? -13.940 6.245 16.160 1.00 92.94 310 VAL A CA 1
ATOM 2260 C C . VAL A 1 310 ? -13.596 7.022 17.425 1.00 92.94 310 VAL A C 1
ATOM 2262 O O . VAL A 1 310 ? -13.006 6.481 18.363 1.00 92.94 310 VAL A O 1
ATOM 2265 N N . SER A 1 311 ? -13.988 8.292 17.468 1.00 94.25 311 SER A N 1
ATOM 2266 C CA . SER A 1 311 ? -13.894 9.113 18.678 1.00 94.25 311 SER A CA 1
ATOM 2267 C C . SER A 1 311 ? -15.062 8.806 19.609 1.00 94.25 311 SER A C 1
ATOM 2269 O O . SER A 1 311 ? -16.205 8.849 19.167 1.00 94.25 311 SER A O 1
ATOM 2271 N N . THR A 1 312 ? -14.809 8.526 20.887 1.00 94.38 312 THR A N 1
ATOM 2272 C CA . THR A 1 312 ? -15.853 8.159 21.864 1.00 94.38 312 THR A CA 1
ATOM 2273 C C . THR A 1 312 ? -15.921 9.062 23.090 1.00 94.38 312 THR A C 1
ATOM 2275 O O . THR A 1 312 ? -16.868 9.005 23.876 1.00 94.38 312 THR A O 1
ATOM 2278 N N . ASN A 1 313 ? -14.934 9.938 23.262 1.00 94.19 313 ASN A N 1
ATOM 2279 C CA . ASN A 1 313 ? -14.982 10.982 24.272 1.00 94.19 313 ASN A CA 1
ATOM 2280 C C . ASN A 1 313 ? -14.184 12.211 23.834 1.00 94.19 313 ASN A C 1
ATOM 2282 O O . ASN A 1 313 ? -13.357 12.134 22.925 1.00 94.19 313 ASN A O 1
ATOM 2286 N N . TRP A 1 314 ? -14.409 13.333 24.511 1.00 94.19 314 TRP A N 1
ATOM 2287 C CA . TRP A 1 314 ? -13.689 14.576 24.282 1.00 94.19 314 TRP A CA 1
ATOM 2288 C C . TRP A 1 314 ? -13.346 15.266 25.598 1.00 94.19 314 TRP A C 1
ATOM 2290 O O . TRP A 1 314 ? -14.159 15.334 26.520 1.00 94.19 314 TRP A O 1
ATOM 2300 N N . MET A 1 315 ? -12.131 15.800 25.668 1.00 93.44 315 MET A N 1
ATOM 2301 C CA . MET A 1 315 ? -11.596 16.497 26.828 1.00 93.44 315 MET A CA 1
ATOM 2302 C C . MET A 1 315 ? -10.992 17.830 26.396 1.00 93.44 315 MET A C 1
ATOM 2304 O O . MET A 1 315 ? -9.929 17.866 25.781 1.00 93.44 315 MET A O 1
ATOM 2308 N N . ARG A 1 316 ? -11.636 18.941 26.775 1.00 92.12 316 ARG A N 1
ATOM 2309 C CA . ARG A 1 316 ? -11.211 20.311 26.423 1.00 92.12 316 ARG A CA 1
ATOM 2310 C C . ARG A 1 316 ? -9.778 20.643 26.852 1.00 92.12 316 ARG A C 1
ATOM 2312 O O . ARG A 1 316 ? -9.073 21.337 26.135 1.00 92.12 316 ARG A O 1
ATOM 2319 N N . THR A 1 317 ? -9.353 20.171 28.020 1.00 91.81 317 THR A N 1
ATOM 2320 C CA . THR A 1 317 ? -8.027 20.468 28.592 1.00 91.81 317 THR A CA 1
ATOM 2321 C C . THR A 1 317 ? -6.939 19.489 28.145 1.00 91.81 317 THR A C 1
ATOM 2323 O O . THR A 1 317 ? -5.774 19.668 28.500 1.00 91.81 317 THR A O 1
ATOM 2326 N N . GLY A 1 318 ? -7.292 18.467 27.358 1.00 90.62 318 GLY A N 1
ATOM 2327 C CA . GLY A 1 318 ? -6.344 17.484 26.846 1.00 90.62 318 GLY A CA 1
ATOM 2328 C C . GLY A 1 318 ? -5.282 18.107 25.935 1.00 90.62 318 GLY A C 1
ATOM 2329 O O . GLY A 1 318 ? -5.484 19.184 25.372 1.00 90.62 318 GLY A O 1
ATOM 2330 N N . CYS A 1 319 ? -4.133 17.435 25.814 1.00 90.94 319 CYS A N 1
ATOM 2331 C CA . CYS A 1 319 ? -2.986 17.891 25.019 1.00 90.94 319 CYS A CA 1
ATOM 2332 C C . CYS A 1 319 ? -2.571 19.345 25.297 1.00 90.94 319 CYS A C 1
ATOM 2334 O O . CYS A 1 319 ? -2.444 20.150 24.378 1.00 90.94 319 CYS A O 1
ATOM 2336 N N . ASN A 1 320 ? -2.369 19.683 26.575 1.00 89.81 320 ASN A N 1
ATOM 2337 C CA . ASN A 1 320 ? -1.944 21.019 27.006 1.00 89.81 320 ASN A CA 1
ATOM 2338 C C . ASN A 1 320 ? -2.884 22.144 26.526 1.00 89.81 320 ASN A C 1
ATOM 2340 O O . ASN A 1 320 ? -2.435 23.214 26.124 1.00 89.81 320 ASN A O 1
ATOM 2344 N N . GLY A 1 321 ? -4.199 21.898 26.573 1.00 88.75 321 GLY A N 1
ATOM 2345 C CA . GLY A 1 321 ? -5.230 22.899 26.273 1.00 88.75 321 GLY A CA 1
ATOM 2346 C C . GLY A 1 321 ? -5.680 22.972 24.811 1.00 88.75 321 GLY A C 1
ATOM 2347 O O . GLY A 1 321 ? -6.574 23.755 24.503 1.00 88.75 321 GLY A O 1
ATOM 2348 N N . VAL A 1 322 ? -5.122 22.145 23.921 1.00 90.31 322 VAL A N 1
ATOM 2349 C CA . VAL A 1 322 ? -5.567 22.026 22.515 1.00 90.31 322 VAL A CA 1
ATOM 2350 C C . VAL A 1 322 ? -6.876 21.225 22.389 1.00 90.31 322 VAL A C 1
ATOM 2352 O O . VAL A 1 322 ? -7.594 21.291 21.387 1.00 90.31 322 VAL A O 1
ATOM 2355 N N . GLY A 1 323 ? -7.213 20.462 23.424 1.00 93.25 323 GLY A N 1
ATOM 2356 C CA . GLY A 1 323 ? -8.293 19.492 23.413 1.00 93.25 323 GLY A CA 1
ATOM 2357 C C . GLY A 1 323 ? -7.804 18.122 22.956 1.00 93.25 323 GLY A C 1
ATOM 2358 O O . GLY A 1 323 ? -6.825 17.997 22.215 1.00 93.25 323 GLY A O 1
ATOM 2359 N N . ALA A 1 324 ? -8.485 17.086 23.432 1.00 94.94 324 ALA A N 1
ATOM 2360 C CA . ALA A 1 324 ? -8.186 15.710 23.084 1.00 94.94 324 ALA A CA 1
ATOM 2361 C C . ALA A 1 324 ? -9.456 14.901 22.819 1.00 94.94 324 ALA A C 1
ATOM 2363 O O . ALA A 1 324 ? -10.477 15.094 23.480 1.00 94.94 324 ALA A O 1
ATOM 2364 N N . TRP A 1 325 ? -9.358 13.967 21.881 1.00 94.69 325 TRP A N 1
ATOM 2365 C CA . TRP A 1 325 ? -10.365 12.976 21.537 1.00 94.69 325 TRP A CA 1
ATOM 2366 C C . TRP A 1 325 ? -9.917 11.603 22.015 1.00 94.69 325 TRP A C 1
ATOM 2368 O O . TRP A 1 325 ? -8.759 11.224 21.851 1.00 94.69 325 TRP A O 1
ATOM 2378 N N . TYR A 1 326 ? -10.828 10.841 22.601 1.00 94.88 326 TYR A N 1
ATOM 2379 C CA . TYR A 1 326 ? -10.564 9.456 22.965 1.00 94.88 326 TYR A CA 1
ATOM 2380 C C . TYR A 1 326 ? -10.905 8.558 21.780 1.00 94.88 326 TYR A C 1
ATOM 2382 O O . TYR A 1 326 ? -12.071 8.470 21.406 1.00 94.88 326 TYR A O 1
ATOM 2390 N N . HIS A 1 327 ? -9.903 7.940 21.159 1.00 93.75 327 HIS A N 1
ATOM 2391 C CA . HIS A 1 327 ? -10.081 7.064 20.004 1.00 93.75 327 HIS A CA 1
ATOM 2392 C C . HIS A 1 327 ? -10.163 5.599 20.432 1.00 93.75 327 HIS A C 1
ATOM 2394 O O . HIS A 1 327 ? -9.349 5.117 21.225 1.00 93.75 327 HIS A O 1
ATOM 2400 N N . GLN A 1 328 ? -11.124 4.878 19.860 1.00 92.50 328 GLN A N 1
ATOM 2401 C CA . GLN A 1 328 ? -11.321 3.447 20.072 1.00 92.50 328 GLN A CA 1
ATOM 2402 C C . GLN A 1 328 ? -11.575 2.722 18.754 1.00 92.50 328 GLN A C 1
ATOM 2404 O O . GLN A 1 328 ? -12.131 3.304 17.826 1.00 92.50 328 GLN A O 1
ATOM 2409 N N . LEU A 1 329 ? -11.194 1.448 18.680 1.00 89.94 329 LEU A N 1
ATOM 2410 C CA . LEU A 1 329 ? -11.597 0.573 17.583 1.00 89.94 329 LEU A CA 1
ATOM 2411 C C . LEU A 1 329 ? -13.117 0.419 17.591 1.00 89.94 329 LEU A C 1
ATOM 2413 O O . LEU A 1 329 ? -13.721 0.137 18.636 1.00 89.94 329 LEU A O 1
ATOM 2417 N N . MET A 1 330 ? -13.721 0.598 16.418 1.00 88.69 330 MET A N 1
ATOM 2418 C CA . MET A 1 330 ? -15.164 0.549 16.259 1.00 88.69 330 MET A CA 1
ATOM 2419 C C . MET A 1 330 ? -15.719 -0.812 16.677 1.00 88.69 330 MET A C 1
ATOM 2421 O O . MET A 1 330 ? -15.268 -1.863 16.227 1.00 88.69 330 MET A O 1
ATOM 2425 N N . ARG A 1 331 ? -16.737 -0.773 17.535 1.00 90.88 331 ARG A N 1
ATOM 2426 C CA . ARG A 1 331 ? -17.538 -1.918 17.972 1.00 90.88 331 ARG A CA 1
ATOM 2427 C C . ARG A 1 331 ? -18.919 -1.432 18.401 1.00 90.88 331 ARG A C 1
ATOM 2429 O O . ARG A 1 331 ? -19.122 -0.236 18.627 1.00 90.88 331 ARG A O 1
ATOM 2436 N N . ALA A 1 332 ? -19.867 -2.357 18.504 1.00 88.38 332 ALA A N 1
ATOM 2437 C CA . ALA A 1 332 ? -21.192 -2.047 19.027 1.00 88.38 332 ALA A CA 1
ATOM 2438 C C . ALA A 1 332 ? -21.102 -1.686 20.518 1.00 88.38 332 ALA A C 1
ATOM 2440 O O . ALA A 1 332 ? -20.239 -2.199 21.235 1.00 88.38 332 ALA A O 1
ATOM 2441 N N . GLY A 1 333 ? -21.997 -0.816 20.982 1.00 91.44 333 GLY A N 1
ATOM 2442 C CA . GLY A 1 333 ? -22.058 -0.411 22.385 1.00 91.44 333 GLY A CA 1
ATOM 2443 C C . GLY A 1 333 ? -21.198 0.799 22.755 1.00 91.44 333 GLY A C 1
ATOM 2444 O O . GLY A 1 333 ? -21.033 1.083 23.940 1.00 91.44 333 GLY A O 1
ATOM 2445 N N . LEU A 1 334 ? -20.642 1.511 21.773 1.00 92.75 334 LEU A N 1
ATOM 2446 C CA . LEU A 1 334 ? -19.874 2.732 21.999 1.00 92.75 334 LEU A CA 1
ATOM 2447 C C . LEU A 1 334 ? -20.761 3.967 21.840 1.00 92.75 334 LEU A C 1
ATOM 2449 O O . LEU A 1 334 ? -21.629 4.023 20.974 1.00 92.75 334 LEU A O 1
ATOM 2453 N N . TRP A 1 335 ? -20.492 4.988 22.649 1.00 94.69 335 TRP A N 1
ATOM 2454 C CA . TRP A 1 335 ? -20.969 6.340 22.374 1.00 94.69 335 TRP A CA 1
ATOM 2455 C C . TRP A 1 335 ? -19.961 7.016 21.464 1.00 94.69 335 TRP A C 1
ATOM 2457 O O . TRP A 1 335 ? -18.828 7.243 21.871 1.00 94.69 335 TRP A O 1
ATOM 2467 N N . VAL A 1 336 ? -20.365 7.292 20.235 1.00 94.69 336 VAL A N 1
ATOM 2468 C CA . VAL A 1 336 ? -19.521 7.842 19.183 1.00 94.69 336 VAL A CA 1
ATOM 2469 C C . VAL A 1 336 ? -19.754 9.345 19.081 1.00 94.69 336 VAL A C 1
ATOM 2471 O O . VAL A 1 336 ? -20.890 9.807 18.975 1.00 94.69 336 VAL A O 1
ATOM 2474 N N . CYS A 1 337 ? -18.674 10.112 19.132 1.00 93.69 337 CYS A N 1
ATOM 2475 C CA . CYS A 1 337 ? -18.697 11.560 19.001 1.00 93.69 337 CYS A CA 1
ATOM 2476 C C . CYS A 1 337 ? -18.931 11.999 17.545 1.00 93.69 337 CYS A C 1
ATOM 2478 O O . CYS A 1 337 ? -18.661 11.235 16.617 1.00 93.69 337 CYS A O 1
ATOM 2480 N N . PRO A 1 338 ? -19.381 13.246 17.319 1.00 87.06 338 PRO A N 1
ATOM 2481 C CA . PRO A 1 338 ? -19.487 13.812 15.981 1.00 87.06 338 PRO A CA 1
ATOM 2482 C C . PRO A 1 338 ? -18.148 13.856 15.239 1.00 87.06 338 PRO A C 1
ATOM 2484 O O . PRO A 1 338 ? -17.079 13.828 15.847 1.00 87.06 338 PRO A O 1
ATOM 2487 N N . TYR A 1 339 ? -18.232 14.003 13.914 1.00 80.12 339 TYR A N 1
ATOM 2488 C CA . TYR A 1 339 ? -17.091 14.219 13.010 1.00 80.12 339 TYR A CA 1
ATOM 2489 C C . TYR A 1 339 ? -16.119 13.040 12.874 1.00 80.12 339 TYR A C 1
ATOM 2491 O O . TYR A 1 339 ? -14.971 13.227 12.478 1.00 80.12 339 TYR A O 1
ATOM 2499 N N . THR A 1 340 ? -16.576 11.821 13.156 1.00 82.88 340 THR A N 1
ATOM 2500 C CA . THR A 1 340 ? -15.819 10.600 12.876 1.00 82.88 340 THR A CA 1
ATOM 2501 C C . THR A 1 340 ? -16.497 9.785 11.779 1.00 82.88 340 THR A C 1
ATOM 2503 O O . THR A 1 340 ? -17.726 9.735 11.694 1.00 82.88 340 THR A O 1
ATOM 2506 N N . ASN A 1 341 ? -15.696 9.169 10.913 1.00 82.62 341 ASN A N 1
ATOM 2507 C CA . ASN A 1 341 ? -16.210 8.296 9.866 1.00 82.62 341 ASN A CA 1
ATOM 2508 C C . ASN A 1 341 ? -16.611 6.959 10.483 1.00 82.62 341 ASN A C 1
ATOM 2510 O O . ASN A 1 341 ? -15.811 6.328 11.169 1.00 82.62 341 ASN A O 1
ATOM 2514 N N . ILE A 1 342 ? -17.838 6.518 10.214 1.00 84.50 342 ILE A N 1
ATOM 2515 C CA . ILE A 1 342 ? -18.355 5.253 10.734 1.00 84.50 342 ILE A CA 1
ATOM 2516 C C . ILE A 1 342 ? -17.983 4.127 9.765 1.00 84.50 342 ILE A C 1
ATOM 2518 O O . ILE A 1 342 ? -18.387 4.183 8.600 1.00 84.50 342 ILE A O 1
ATOM 2522 N N . PRO A 1 343 ? -17.210 3.115 10.206 1.00 79.75 343 PRO A N 1
ATOM 2523 C CA . PRO A 1 343 ? -16.902 1.951 9.384 1.00 79.75 343 PRO A CA 1
ATOM 2524 C C . PRO A 1 343 ? -18.163 1.214 8.918 1.00 79.75 343 PRO A C 1
ATOM 2526 O O . PRO A 1 343 ? -19.185 1.204 9.609 1.00 79.75 343 PRO A O 1
ATOM 2529 N N . SER A 1 344 ? -18.074 0.550 7.764 1.00 78.38 344 SER A N 1
ATOM 2530 C CA . SER A 1 344 ? -19.157 -0.291 7.250 1.00 78.38 344 SER A CA 1
ATOM 2531 C C . SER A 1 344 ? -19.537 -1.396 8.248 1.00 78.38 344 SER A C 1
ATOM 2533 O O . SER A 1 344 ? -18.695 -1.919 8.977 1.00 78.38 344 SER A O 1
ATOM 2535 N N . GLY A 1 345 ? -20.826 -1.744 8.292 1.00 81.56 345 GLY A N 1
ATOM 2536 C CA . GLY A 1 345 ? -21.358 -2.750 9.223 1.00 81.56 345 GLY A CA 1
ATOM 2537 C C . GLY A 1 345 ? -21.809 -2.202 10.581 1.00 81.56 345 GLY A C 1
ATOM 2538 O O . GLY A 1 345 ? -22.213 -2.985 11.439 1.00 81.56 345 GLY A O 1
ATOM 2539 N N . TYR A 1 346 ? -21.783 -0.881 10.771 1.00 85.81 346 TYR A N 1
ATOM 2540 C CA . TYR A 1 346 ? -22.306 -0.224 11.965 1.00 85.81 346 TYR A CA 1
ATOM 2541 C C . TYR A 1 346 ? -23.258 0.921 11.616 1.00 85.81 346 TYR A C 1
ATOM 2543 O O . TYR A 1 346 ? -23.085 1.600 10.604 1.00 85.81 346 TYR A O 1
ATOM 2551 N N . SER A 1 347 ? -24.228 1.156 12.497 1.00 89.94 347 SER A N 1
ATOM 2552 C CA . SER A 1 347 ? -25.143 2.297 12.446 1.00 89.94 347 SER A CA 1
ATOM 2553 C C . SER A 1 347 ? -25.128 3.057 13.763 1.00 89.94 347 SER A C 1
ATOM 2555 O O . SER A 1 347 ? -24.830 2.506 14.825 1.00 89.94 347 SER A O 1
ATOM 2557 N N . LEU A 1 348 ? -25.466 4.342 13.688 1.00 92.12 348 LEU A N 1
ATOM 2558 C CA . LEU A 1 348 ? -25.648 5.214 14.841 1.00 92.12 348 LEU A CA 1
ATOM 2559 C C . LEU A 1 348 ? -27.142 5.399 15.100 1.00 92.12 348 LEU A C 1
ATOM 2561 O O . LEU A 1 348 ? -27.911 5.611 14.166 1.00 92.12 348 LEU A O 1
ATOM 2565 N N . THR A 1 349 ? -27.549 5.295 16.362 1.00 91.25 349 THR A N 1
ATOM 2566 C CA . THR A 1 349 ? -28.969 5.267 16.743 1.00 91.25 349 THR A CA 1
ATOM 2567 C C . THR A 1 349 ? -29.311 6.405 17.703 1.00 91.25 349 THR A C 1
ATOM 2569 O O . THR A 1 349 ? -29.581 7.527 17.280 1.00 91.25 349 THR A O 1
ATOM 2572 N N . THR A 1 350 ? -29.294 6.129 19.004 1.00 92.81 350 THR A N 1
ATOM 2573 C CA . THR A 1 350 ? -29.720 7.042 20.066 1.00 92.81 350 THR A CA 1
ATOM 2574 C C . THR A 1 350 ? -28.721 8.173 20.256 1.00 92.81 350 THR A C 1
ATOM 2576 O O . THR A 1 350 ? -27.529 7.911 20.369 1.00 92.81 350 THR A O 1
ATOM 2579 N N . TYR A 1 351 ? -29.207 9.412 20.355 1.00 95.25 351 TYR A N 1
ATOM 2580 C CA . TYR A 1 351 ? -28.402 10.594 20.671 1.00 95.25 351 TYR A CA 1
ATOM 2581 C C . TYR A 1 351 ? -28.466 10.948 22.165 1.00 95.25 351 TYR A C 1
ATOM 2583 O O . TYR A 1 351 ? -29.538 10.907 22.768 1.00 95.25 351 TYR A O 1
ATOM 2591 N N . ASP A 1 352 ? -27.335 11.350 22.744 1.00 94.62 352 ASP A N 1
ATOM 2592 C CA . ASP A 1 352 ? -27.220 11.868 24.112 1.00 94.62 352 ASP A CA 1
ATOM 2593 C C . ASP A 1 352 ? -26.294 13.094 24.127 1.00 94.62 352 ASP A C 1
ATOM 2595 O O . ASP A 1 352 ? -25.099 12.986 23.847 1.00 94.62 352 ASP A O 1
ATOM 2599 N N . ALA A 1 353 ? -26.848 14.262 24.475 1.00 94.12 353 ALA A N 1
ATOM 2600 C CA . ALA A 1 353 ? -26.148 15.550 24.486 1.00 94.12 353 ALA A CA 1
ATOM 2601 C C . ALA A 1 353 ? -25.055 15.657 25.567 1.00 94.12 353 ALA A C 1
ATOM 2603 O O . ALA A 1 353 ? -24.177 16.511 25.475 1.00 94.12 353 ALA A O 1
ATOM 2604 N N . THR A 1 354 ? -25.083 14.804 26.594 1.00 93.12 354 THR A N 1
ATOM 2605 C CA . THR A 1 354 ? -24.106 14.847 27.697 1.00 93.12 354 THR A CA 1
ATOM 2606 C C . THR A 1 354 ? -22.786 14.157 27.351 1.00 93.12 354 THR A C 1
ATOM 2608 O O . THR A 1 354 ? -21.777 14.340 28.038 1.00 93.12 354 THR A O 1
ATOM 2611 N N . ARG A 1 355 ? -22.764 13.369 26.270 1.00 92.00 355 ARG A N 1
ATOM 2612 C CA . ARG A 1 355 ? -21.585 12.617 25.827 1.00 92.00 355 ARG A CA 1
ATOM 2613 C C . ARG A 1 355 ? -20.533 13.524 25.204 1.00 92.00 355 ARG A C 1
ATOM 2615 O O . ARG A 1 355 ? -20.790 14.684 24.884 1.00 92.00 355 ARG A O 1
ATOM 2622 N N . CYS A 1 356 ? -19.322 12.981 25.064 1.00 90.25 356 CYS A N 1
ATOM 2623 C CA . CYS A 1 356 ? -18.192 13.664 24.435 1.00 90.25 356 CYS A CA 1
ATOM 2624 C C . CYS A 1 356 ? -17.925 15.044 25.051 1.00 90.25 356 CYS A C 1
ATOM 2626 O O . CYS A 1 356 ? -17.848 16.048 24.349 1.00 90.25 356 CYS A O 1
ATOM 2628 N N . GLY A 1 357 ? -17.867 15.105 26.384 1.00 85.25 357 GLY A N 1
ATOM 2629 C CA . GLY A 1 357 ? -17.650 16.354 27.119 1.00 85.25 357 GLY A CA 1
ATOM 2630 C C . GLY A 1 357 ? -18.713 17.434 26.869 1.00 85.25 357 GLY A C 1
ATOM 2631 O O . GLY A 1 357 ? -18.384 18.618 26.912 1.00 85.25 357 GLY A O 1
ATOM 2632 N N . GLY A 1 358 ? -19.963 17.035 26.595 1.00 89.19 358 GLY A N 1
ATOM 2633 C CA . GLY A 1 358 ? -21.097 17.937 26.354 1.00 89.19 358 GLY A CA 1
ATOM 2634 C C . GLY A 1 358 ? -21.299 18.357 24.894 1.00 89.19 358 GLY A C 1
ATOM 2635 O O . GLY A 1 358 ? -22.099 19.247 24.626 1.00 89.19 358 GLY A O 1
ATOM 2636 N N . ILE A 1 359 ? -20.569 17.749 23.953 1.00 88.00 359 ILE A N 1
ATOM 2637 C CA . ILE A 1 359 ? -20.733 17.974 22.504 1.00 88.00 359 ILE A CA 1
ATOM 2638 C C . ILE A 1 359 ? -21.870 17.102 21.937 1.00 88.00 359 ILE A C 1
ATOM 2640 O O . ILE A 1 359 ? -22.403 17.375 20.863 1.00 88.00 359 ILE A O 1
ATOM 2644 N N . GLY A 1 360 ? -22.266 16.073 22.681 1.0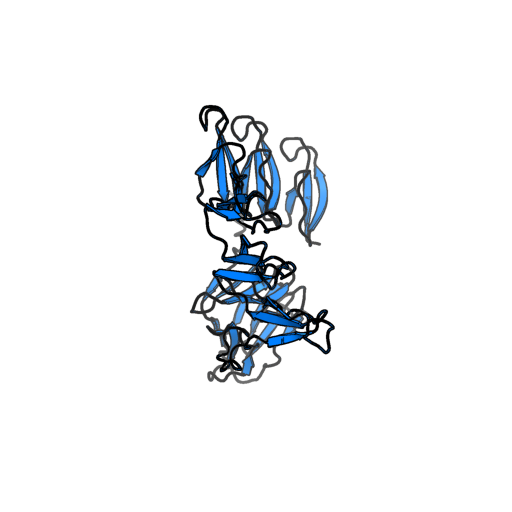0 91.81 360 GLY A N 1
ATOM 2645 C CA . GLY A 1 360 ? -23.224 15.074 22.251 1.00 91.81 360 GLY A CA 1
ATOM 2646 C C . GLY A 1 360 ? -22.554 13.893 21.561 1.00 91.81 360 GLY A C 1
ATOM 2647 O O . GLY A 1 360 ? -21.415 13.976 21.106 1.00 91.81 360 GLY A O 1
ATOM 2648 N N . GLY A 1 361 ? -23.250 12.764 21.523 1.00 94.31 361 GLY A N 1
ATOM 2649 C CA . GLY A 1 361 ? -22.772 11.550 20.872 1.00 94.31 361 GLY A CA 1
ATOM 2650 C C . GLY A 1 361 ? -23.908 10.588 20.562 1.00 94.31 361 GLY A C 1
ATOM 2651 O O . GLY A 1 361 ? -25.000 10.704 21.121 1.00 94.31 361 GLY A O 1
ATOM 2652 N N . TRP A 1 362 ? -23.639 9.635 19.674 1.00 95.50 362 TRP A N 1
ATOM 2653 C CA . TRP A 1 362 ? -24.606 8.635 19.234 1.00 95.50 362 TRP A CA 1
ATOM 2654 C C . TRP A 1 362 ? -24.191 7.226 19.623 1.00 95.50 362 TRP A C 1
ATOM 2656 O O . TRP A 1 362 ? -23.016 6.874 19.566 1.00 95.50 362 TRP A O 1
ATOM 2666 N N . PHE A 1 363 ? -25.162 6.399 19.981 1.00 95.00 363 PHE A N 1
ATOM 2667 C CA . PHE A 1 363 ? -24.922 5.012 20.345 1.00 95.00 363 PHE A CA 1
ATOM 2668 C C . PHE A 1 363 ? -24.740 4.129 19.105 1.00 95.00 363 PHE A C 1
ATOM 2670 O O . PHE A 1 363 ? -25.593 4.124 18.209 1.00 95.00 363 PHE A O 1
ATOM 2677 N N . SER A 1 364 ? -23.639 3.378 19.060 1.00 93.75 364 SER A N 1
ATOM 2678 C CA . SER A 1 364 ? -23.317 2.472 17.961 1.00 93.75 364 SER A CA 1
ATOM 2679 C C . SER A 1 364 ? -23.971 1.100 18.114 1.00 93.75 364 SER A C 1
ATOM 2681 O O . SER A 1 364 ? -23.917 0.464 19.170 1.00 93.75 364 SER A O 1
ATOM 2683 N N . VAL A 1 365 ? -24.519 0.595 17.011 1.00 90.50 365 VAL A N 1
ATOM 2684 C CA . VAL A 1 365 ? -25.040 -0.771 16.874 1.00 90.50 365 VAL A CA 1
ATOM 2685 C C . VAL A 1 365 ? -24.398 -1.448 15.664 1.00 90.50 365 VAL A C 1
ATOM 2687 O O . VAL A 1 365 ? -23.983 -0.768 14.725 1.00 90.50 365 VAL A O 1
ATOM 2690 N N . LYS A 1 366 ? -24.274 -2.778 15.699 1.00 89.81 366 LYS A N 1
ATOM 2691 C CA . LYS A 1 366 ? -23.870 -3.566 14.524 1.00 89.81 366 LYS A CA 1
ATOM 2692 C C . LYS A 1 366 ? -25.103 -3.749 13.630 1.00 89.81 366 LYS A C 1
ATOM 2694 O O . LYS A 1 366 ? -26.184 -3.982 14.172 1.00 89.81 366 LYS A O 1
ATOM 2699 N N . ASN A 1 367 ? -24.930 -3.571 12.321 1.00 85.12 367 ASN A N 1
ATOM 2700 C CA . ASN A 1 367 ? -26.000 -3.719 11.325 1.00 85.12 367 ASN A CA 1
ATOM 2701 C C . ASN A 1 367 ? -26.478 -5.158 11.189 1.00 85.12 367 ASN A C 1
ATOM 2703 O O . ASN A 1 367 ? -25.640 -6.068 11.403 1.00 85.12 367 ASN A O 1
#

Foldseek 3Di:
DDDDDDPPDPPDDDAAEAEFKDKEFDKGFANHWYAANVRQWIFHQHPQRKTFIAGPPPRHGQDIPPWGQFGMWGCYQQQKTFTANDPPDPVGTGDIPPNRHPPWGIKMWGQYPQRKIFIATNVRHTPDIGDGDPVSPPPPPPPQPAWDKDFPPDDADAQKWWQAKDCPPPVRRIITTIDGDDAFGKGFPPIDQHAQKFWFAKDCPGRPRRIITTIHGDDAFGWGAPPTDQHAQKDFDAKDCPTRPRRITTTIHGQDQDFAKDFPPRDAHAQKAWQAKDCPPPVRRIITGIHGDDAFGKGFPVIDQHPQKFFQAKDCCGRNRRIITTIHRDDAFGFGAPPTDDDPQKDWDDKDQPGRVRNITTGIDGD

Nearest PDB structures (foldseek):
  4pdt-assembly1_A  TM=8.922E-01  e=8.272E-09  Marasmius oreades
  4le7-assembly2_B  TM=7.285E-01  e=1.659E-06  Pseudomonas aeruginosa str. C 1433
  1kj1-assembly2_Q  TM=7.524E-01  e=1.078E-05  Allium sativum
  3m7j-assembly1_A  TM=2.614E-01  e=2.118E-05  Pseudomonas putida
  3m7j-assembly2_B  TM=2.621E-01  e=3.752E-05  Pseudomonas putida

pLDDT: mean 86.09, std 13.7, range [28.23, 97.44]